Protein AF-A0A838RYW8-F1 (afdb_monomer_lite)

Sequence (265 aa):
MTEDEEADYIRQGKRVPRALRFSTGPFNSGDGPWEVRGFTSGVNPATGNPTAPAFQRIYKGDGTSEEHNTNSNLEFHQGHGHWHTSIATYELFEVPAPAFPSSPCPLSAALNGVKLTESSVGKKLGFCATDQGLFDWGRFYQARRDRWQDERCREDSDNLDPEAFQTCLLTGCSSPTRPVIGLSVGWGDTYAWARLEQFVEFPEHDGHPKPGCYLLHATFDKSSKFEESNEHDNTSFAYFQVDPSLDPKNSSKIMIIRSGHGVGP

Structure (mmCIF, N/CA/C/O backbone):
data_AF-A0A838RYW8-F1
#
_entry.id   AF-A0A838RYW8-F1
#
loop_
_atom_site.group_PDB
_atom_site.id
_atom_site.type_symbol
_atom_site.label_atom_id
_atom_site.label_alt_id
_atom_site.label_comp_id
_atom_site.label_asym_id
_atom_site.label_entity_id
_atom_site.label_seq_id
_atom_site.pdbx_PDB_ins_code
_atom_site.Cartn_x
_atom_site.Cartn_y
_atom_site.Cartn_z
_atom_site.occupancy
_atom_site.B_iso_or_equiv
_atom_site.auth_seq_id
_atom_site.auth_comp_id
_atom_site.auth_asym_id
_atom_site.auth_atom_id
_atom_site.pdbx_PDB_model_num
ATOM 1 N N . MET A 1 1 ? 3.711 4.951 18.763 1.00 71.75 1 MET A N 1
ATOM 2 C CA . MET A 1 1 ? 4.591 5.491 17.705 1.00 71.75 1 MET A CA 1
ATOM 3 C C . MET A 1 1 ? 5.982 4.909 17.935 1.00 71.75 1 MET A C 1
ATOM 5 O O . MET A 1 1 ? 6.185 4.404 19.035 1.00 71.75 1 MET A O 1
ATOM 9 N N . THR A 1 2 ? 6.882 4.866 16.948 1.00 72.94 2 THR A N 1
ATOM 10 C CA . THR A 1 2 ? 8.297 4.584 17.268 1.00 72.94 2 THR A CA 1
ATOM 11 C C . THR A 1 2 ? 8.918 5.806 17.946 1.00 72.94 2 THR A C 1
ATOM 13 O O . THR A 1 2 ? 8.393 6.912 17.809 1.00 72.94 2 THR A O 1
ATOM 16 N N . GLU A 1 3 ? 10.009 5.609 18.686 1.00 78.25 3 GLU A N 1
ATOM 17 C CA . GLU A 1 3 ? 10.706 6.701 19.382 1.00 78.25 3 GLU A CA 1
ATOM 18 C C . GLU A 1 3 ? 11.249 7.750 18.398 1.00 78.25 3 GLU A C 1
ATOM 20 O O . GLU A 1 3 ? 11.135 8.949 18.651 1.00 78.25 3 GLU A O 1
ATOM 25 N N . ASP A 1 4 ? 11.759 7.314 17.243 1.00 74.81 4 ASP A N 1
ATOM 26 C CA . ASP A 1 4 ? 12.316 8.204 16.220 1.00 74.81 4 ASP A CA 1
ATOM 27 C C . ASP A 1 4 ? 11.241 9.094 15.577 1.00 74.81 4 ASP A C 1
ATOM 29 O O . ASP A 1 4 ? 11.433 10.307 15.457 1.00 74.81 4 ASP A O 1
ATOM 33 N N . GLU A 1 5 ? 10.079 8.525 15.228 1.00 77.56 5 GLU A N 1
ATOM 34 C CA . GLU A 1 5 ? 8.942 9.301 14.707 1.00 77.56 5 GLU A CA 1
ATOM 35 C C . GLU A 1 5 ? 8.403 10.286 15.741 1.00 77.56 5 GLU A C 1
ATOM 37 O O . GLU A 1 5 ? 8.086 11.428 15.412 1.00 77.56 5 GLU A O 1
ATOM 42 N N . GLU A 1 6 ? 8.294 9.862 16.999 1.00 80.44 6 GLU A N 1
ATOM 43 C CA . GLU A 1 6 ? 7.836 10.735 18.074 1.00 80.44 6 GLU A CA 1
ATOM 44 C C . GLU A 1 6 ? 8.785 11.928 18.246 1.00 80.44 6 GLU A C 1
ATOM 46 O O . GLU A 1 6 ? 8.342 13.080 18.306 1.00 80.44 6 GLU A O 1
ATOM 51 N N . ALA A 1 7 ? 10.094 11.672 18.225 1.00 79.38 7 ALA A N 1
ATOM 52 C CA . ALA A 1 7 ? 11.108 12.712 18.279 1.00 79.38 7 ALA A CA 1
ATOM 53 C C . ALA A 1 7 ? 11.032 13.667 17.074 1.00 79.38 7 ALA A C 1
ATOM 55 O O . ALA A 1 7 ? 11.212 14.874 17.250 1.00 79.38 7 ALA A O 1
ATOM 56 N N . ASP A 1 8 ? 10.729 13.172 15.870 1.00 80.19 8 ASP A N 1
ATOM 57 C CA . ASP A 1 8 ? 10.514 14.007 14.681 1.00 80.19 8 ASP A CA 1
ATOM 58 C C . ASP A 1 8 ? 9.307 14.937 14.818 1.00 80.19 8 ASP A C 1
ATOM 60 O O . ASP A 1 8 ? 9.408 16.131 14.519 1.00 80.19 8 ASP A O 1
ATOM 64 N N . TYR A 1 9 ? 8.179 14.427 15.317 1.00 81.31 9 TYR A N 1
ATOM 65 C CA . TYR A 1 9 ? 6.997 15.248 15.580 1.00 81.31 9 TYR A CA 1
ATOM 66 C C . TYR A 1 9 ? 7.300 16.352 16.599 1.00 81.31 9 TYR A C 1
ATOM 68 O O . TYR A 1 9 ? 6.975 17.518 16.358 1.00 81.31 9 TYR A O 1
ATOM 76 N N . ILE A 1 10 ? 7.988 16.008 17.691 1.00 83.44 10 ILE A N 1
ATOM 77 C CA . ILE A 1 10 ? 8.389 16.963 18.731 1.00 83.44 10 ILE A CA 1
ATOM 78 C C . ILE A 1 10 ? 9.339 18.028 18.164 1.00 83.44 10 ILE A C 1
ATOM 80 O O . ILE A 1 10 ? 9.112 19.219 18.385 1.00 83.44 10 ILE A O 1
ATOM 84 N N . ARG A 1 11 ? 10.362 17.637 17.388 1.00 84.12 11 ARG A N 1
ATOM 85 C CA . ARG A 1 11 ? 11.297 18.576 16.733 1.00 84.12 11 ARG A CA 1
ATOM 86 C C . ARG A 1 11 ? 10.584 19.571 15.820 1.00 84.12 11 ARG A C 1
ATOM 88 O O . ARG A 1 11 ? 10.984 20.728 15.745 1.00 84.12 11 ARG A O 1
ATOM 95 N N . GLN A 1 12 ? 9.527 19.130 15.143 1.00 81.81 12 GLN A N 1
ATOM 96 C CA . GLN A 1 12 ? 8.723 19.963 14.248 1.00 81.81 12 GLN A CA 1
ATOM 97 C C . GLN A 1 12 ? 7.664 20.804 14.986 1.00 81.81 12 GLN A C 1
ATOM 99 O O . GLN A 1 12 ? 6.887 21.501 14.334 1.00 81.81 12 GLN A O 1
ATOM 104 N N . GLY A 1 13 ? 7.589 20.732 16.323 1.00 83.00 13 GLY A N 1
ATOM 105 C CA . GLY A 1 13 ? 6.559 21.409 17.117 1.00 83.00 13 GLY A CA 1
ATOM 106 C C . GLY A 1 13 ? 5.144 20.875 16.863 1.00 83.00 13 GLY A C 1
ATOM 107 O O . GLY A 1 13 ? 4.163 21.577 17.110 1.00 83.00 13 GLY A O 1
ATOM 108 N N . LYS A 1 14 ? 5.024 19.653 16.332 1.00 82.56 14 LYS A N 1
ATOM 109 C CA . LYS A 1 14 ? 3.751 19.001 16.017 1.00 82.56 14 LYS A CA 1
ATOM 110 C C . LYS A 1 14 ? 3.292 18.137 17.191 1.00 82.56 14 LYS A C 1
ATOM 112 O O . LYS A 1 14 ? 4.095 17.547 17.909 1.00 82.56 14 LYS A O 1
ATOM 117 N N . ARG A 1 15 ? 1.973 18.010 17.358 1.00 84.06 15 ARG A N 1
ATOM 118 C CA . ARG A 1 15 ? 1.382 17.041 18.292 1.00 84.06 15 ARG A CA 1
ATOM 119 C C . ARG A 1 15 ? 1.685 15.624 17.813 1.00 84.06 15 ARG A C 1
ATOM 121 O O . ARG A 1 15 ? 1.385 15.300 16.668 1.00 84.06 15 ARG A O 1
ATOM 128 N N . VAL A 1 16 ? 2.185 14.783 18.713 1.00 81.12 16 VAL A N 1
ATOM 129 C CA . VAL A 1 16 ? 2.346 13.342 18.490 1.00 81.12 16 VAL A CA 1
ATOM 130 C C . VAL A 1 16 ? 0.950 12.703 18.419 1.00 81.12 16 VAL A C 1
ATOM 132 O O . VAL A 1 16 ? 0.206 12.777 19.404 1.00 81.12 16 VAL A O 1
ATOM 135 N N . PRO A 1 17 ? 0.536 12.126 17.278 1.00 82.12 17 PRO A N 1
ATOM 136 C CA . PRO A 1 17 ? -0.792 11.547 17.156 1.00 82.12 17 PRO A CA 1
ATOM 137 C C . PRO A 1 17 ? -0.866 10.180 17.842 1.00 82.12 17 PRO A C 1
ATOM 139 O O . PRO A 1 17 ? 0.112 9.427 17.915 1.00 82.12 17 PRO A O 1
ATOM 142 N N . ARG A 1 18 ? -2.071 9.805 18.281 1.00 85.88 18 ARG A N 1
ATOM 143 C CA . ARG A 1 18 ? -2.372 8.412 18.621 1.00 85.88 18 ARG A CA 1
ATOM 144 C C . ARG A 1 18 ? -2.351 7.602 17.337 1.00 85.88 18 ARG A C 1
ATOM 146 O O . ARG A 1 18 ? -3.081 7.914 16.408 1.00 85.88 18 ARG A O 1
ATOM 153 N N . ALA A 1 19 ? -1.517 6.576 17.273 1.00 88.19 19 ALA A N 1
ATOM 154 C CA . ALA A 1 19 ? -1.321 5.797 16.057 1.00 88.19 19 ALA A CA 1
ATOM 155 C C . ALA A 1 19 ? -1.937 4.402 16.199 1.00 88.19 19 ALA A C 1
ATOM 157 O O . ALA A 1 19 ? -1.549 3.655 17.101 1.00 88.19 19 ALA A O 1
ATOM 158 N N . LEU A 1 20 ? -2.827 4.029 15.278 1.00 90.81 20 LEU A N 1
ATOM 159 C CA . LEU A 1 20 ? -3.159 2.629 15.023 1.00 90.81 20 LEU A CA 1
ATOM 160 C C . LEU A 1 20 ? -2.148 2.083 14.015 1.00 90.81 20 LEU A C 1
ATOM 162 O O . LEU A 1 20 ? -2.148 2.486 12.852 1.00 90.81 20 LEU A O 1
ATOM 166 N N . ARG A 1 21 ? -1.279 1.182 14.475 1.00 90.88 21 ARG A N 1
ATOM 167 C CA . ARG A 1 21 ? -0.231 0.548 13.664 1.00 90.88 21 ARG A CA 1
ATOM 168 C C . ARG A 1 21 ? -0.665 -0.822 13.179 1.00 90.88 21 ARG A C 1
ATOM 170 O O . ARG A 1 21 ? -1.306 -1.567 13.914 1.00 90.88 21 ARG A O 1
ATOM 177 N N . PHE A 1 22 ? -0.266 -1.161 11.962 1.00 92.12 22 PHE A N 1
ATOM 178 C CA . PHE A 1 22 ? -0.609 -2.421 11.312 1.00 92.12 22 PHE A CA 1
ATOM 179 C C . PHE A 1 22 ? 0.452 -2.781 10.276 1.00 92.12 22 PHE A C 1
ATOM 181 O O . PHE A 1 22 ? 1.170 -1.915 9.786 1.00 92.12 22 PHE A O 1
ATOM 188 N N . SER A 1 23 ? 0.565 -4.066 9.952 1.00 92.38 23 SER A N 1
ATOM 189 C CA . SER A 1 23 ? 1.414 -4.505 8.841 1.00 92.38 23 SER A CA 1
ATOM 190 C C . SER A 1 23 ? 0.555 -4.628 7.589 1.00 92.38 23 SER A C 1
ATOM 192 O O . SER A 1 23 ? -0.572 -5.110 7.679 1.00 92.38 23 SER A O 1
ATOM 194 N N . THR A 1 24 ? 1.062 -4.184 6.445 1.00 92.12 24 THR A N 1
ATOM 195 C CA . THR A 1 24 ? 0.372 -4.307 5.152 1.00 92.12 24 THR A CA 1
ATOM 196 C C . THR A 1 24 ? 1.378 -4.176 4.014 1.00 92.12 24 THR A C 1
ATOM 198 O O . THR A 1 24 ? 2.500 -3.712 4.233 1.00 92.12 24 THR A O 1
ATOM 201 N N . GLY A 1 25 ? 1.004 -4.610 2.818 1.00 91.69 25 GLY A N 1
ATOM 202 C CA . GLY A 1 25 ? 1.892 -4.627 1.671 1.00 91.69 25 GLY A CA 1
ATOM 203 C C . GLY A 1 25 ? 1.219 -5.110 0.391 1.00 91.69 25 GLY A C 1
ATOM 204 O O . GLY A 1 25 ? 0.234 -5.846 0.484 1.00 91.69 25 GLY A O 1
ATOM 205 N N . PRO A 1 26 ? 1.749 -4.725 -0.782 1.00 91.94 26 PRO A N 1
ATOM 206 C CA . PRO A 1 26 ? 1.284 -5.239 -2.057 1.00 91.94 26 PRO A CA 1
ATOM 207 C C . PRO A 1 26 ? 1.827 -6.646 -2.315 1.00 91.94 26 PRO A C 1
ATOM 209 O O . PRO A 1 26 ? 2.925 -7.009 -1.875 1.00 91.94 26 PRO A O 1
ATOM 212 N N . PHE A 1 27 ? 1.069 -7.415 -3.089 1.00 91.44 27 PHE A N 1
ATOM 213 C CA . PHE A 1 27 ? 1.466 -8.717 -3.606 1.00 91.44 27 PHE A CA 1
ATOM 214 C C . PHE A 1 27 ? 1.128 -8.788 -5.093 1.00 91.44 27 PHE A C 1
ATOM 216 O O . PHE A 1 27 ? 0.059 -8.342 -5.491 1.00 91.44 27 PHE A O 1
ATOM 223 N N . ASN A 1 28 ? 2.011 -9.369 -5.903 1.00 91.31 28 ASN A N 1
ATOM 224 C CA . ASN A 1 28 ? 1.761 -9.555 -7.325 1.00 91.31 28 ASN A CA 1
ATOM 225 C C . ASN A 1 28 ? 1.191 -10.955 -7.591 1.00 91.31 28 ASN A C 1
ATOM 227 O O . ASN A 1 28 ? 1.918 -11.953 -7.601 1.00 91.31 28 ASN A O 1
ATOM 231 N N . SER A 1 29 ? -0.119 -11.006 -7.810 1.00 90.00 29 SER A N 1
ATOM 232 C CA . SER A 1 29 ? -0.880 -12.200 -8.182 1.00 90.00 29 SER A CA 1
ATOM 233 C C . SER A 1 29 ? -1.124 -12.329 -9.693 1.00 90.00 29 SER A C 1
ATOM 235 O O . SER A 1 29 ? -1.705 -13.331 -10.115 1.00 90.00 29 SER A O 1
ATOM 237 N N . GLY A 1 30 ? -0.715 -11.329 -10.481 1.00 88.75 30 GLY A N 1
ATOM 238 C CA . GLY A 1 30 ? -1.028 -11.201 -11.902 1.00 88.75 30 GLY A CA 1
ATOM 239 C C . GLY A 1 30 ? -0.129 -12.026 -12.824 1.00 88.75 30 GLY A C 1
ATOM 240 O O . GLY A 1 30 ? 0.768 -12.747 -12.390 1.00 88.75 30 GLY A O 1
ATOM 241 N N . ASP A 1 31 ? -0.361 -11.902 -14.130 1.00 86.62 31 ASP A N 1
ATOM 242 C CA . ASP A 1 31 ? 0.317 -12.718 -15.150 1.00 86.62 31 ASP A CA 1
ATOM 243 C C . ASP A 1 31 ? 1.744 -12.241 -15.482 1.00 86.62 31 ASP A C 1
ATOM 245 O O . ASP A 1 31 ? 2.534 -12.981 -16.076 1.00 86.62 31 ASP A O 1
ATOM 249 N N . GLY A 1 32 ? 2.093 -11.012 -15.095 1.00 88.25 32 GLY A N 1
ATOM 250 C CA . GLY A 1 32 ? 3.372 -10.371 -15.395 1.00 88.25 32 GLY A CA 1
ATOM 251 C C . GLY A 1 32 ? 3.968 -9.642 -14.190 1.00 88.25 32 GLY A C 1
ATOM 252 O O . GLY A 1 32 ? 3.281 -9.414 -13.193 1.00 88.25 32 GLY A O 1
ATOM 253 N N . PRO A 1 33 ? 5.265 -9.292 -14.235 1.00 89.06 33 PRO A N 1
ATOM 254 C CA . PRO A 1 33 ? 5.873 -8.496 -13.179 1.00 89.06 33 PRO A CA 1
ATOM 255 C C . PRO A 1 33 ? 5.226 -7.108 -13.131 1.00 89.06 33 PRO A C 1
ATOM 257 O O . PRO A 1 33 ? 4.979 -6.489 -14.164 1.00 89.06 33 PRO A O 1
ATOM 260 N N . TRP A 1 34 ? 5.008 -6.605 -11.922 1.00 91.62 34 TRP A N 1
ATOM 261 C CA . TRP A 1 34 ? 4.662 -5.210 -11.711 1.00 91.62 34 TRP A CA 1
ATOM 262 C C . TRP A 1 34 ? 5.963 -4.429 -11.537 1.00 91.62 34 TRP A C 1
ATOM 264 O O . TRP A 1 34 ? 6.760 -4.747 -10.651 1.00 91.62 34 TRP A O 1
ATOM 274 N N . GLU A 1 35 ? 6.222 -3.459 -12.410 1.00 90.25 35 GLU A N 1
ATOM 275 C CA . GLU A 1 35 ? 7.487 -2.729 -12.454 1.00 90.25 35 GLU A CA 1
ATOM 276 C C . GLU A 1 35 ? 7.264 -1.251 -12.749 1.00 90.25 35 GLU A C 1
ATOM 278 O O . GLU A 1 35 ? 6.651 -0.895 -13.750 1.00 90.25 35 GLU A O 1
ATOM 283 N N . VAL A 1 36 ? 7.824 -0.400 -11.895 1.00 91.19 36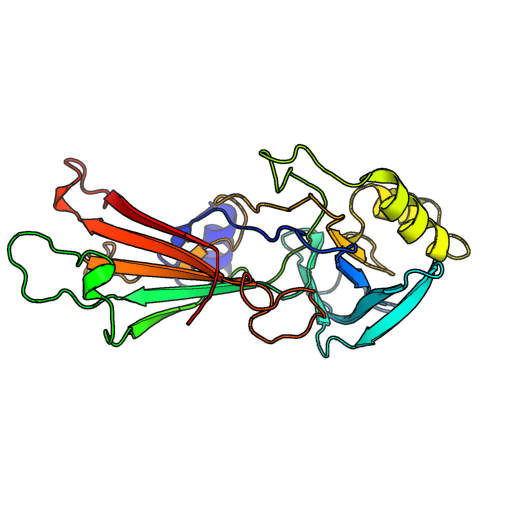 VAL A N 1
ATOM 284 C CA . VAL A 1 36 ? 7.777 1.055 -11.990 1.00 91.19 36 VAL A CA 1
ATOM 285 C C . VAL A 1 36 ? 9.198 1.592 -12.072 1.00 91.19 36 VAL A C 1
ATOM 287 O O . VAL A 1 36 ? 10.034 1.305 -11.212 1.00 91.19 36 VAL A O 1
ATOM 290 N N . ARG A 1 37 ? 9.467 2.396 -13.095 1.00 87.94 37 ARG A N 1
ATOM 291 C CA . ARG A 1 37 ? 10.751 3.043 -13.356 1.00 87.94 37 ARG A CA 1
ATOM 292 C C . ARG A 1 37 ? 10.637 4.550 -13.186 1.00 87.94 37 ARG A C 1
ATOM 294 O O . ARG A 1 37 ? 9.617 5.152 -13.520 1.00 87.94 37 ARG A O 1
ATOM 301 N N . GLY A 1 38 ? 11.713 5.162 -12.707 1.00 84.75 38 GLY A N 1
ATOM 302 C CA . GLY A 1 38 ? 11.890 6.609 -12.743 1.00 84.75 38 GLY A CA 1
ATOM 303 C C . GLY A 1 38 ? 13.239 6.998 -13.324 1.00 84.75 38 GLY A C 1
ATOM 304 O O . GLY A 1 38 ? 14.208 6.243 -13.261 1.00 84.75 38 GLY A O 1
ATOM 305 N N . PHE A 1 39 ? 13.300 8.212 -13.863 1.00 79.50 39 PHE A N 1
ATOM 306 C CA . PHE A 1 39 ? 14.528 8.817 -14.370 1.00 79.50 39 PHE A CA 1
ATOM 307 C C . PHE A 1 39 ? 14.785 10.109 -13.606 1.00 79.50 39 PHE A C 1
ATOM 309 O O . PHE A 1 39 ? 14.034 11.074 -13.724 1.00 79.50 39 PHE A O 1
ATOM 316 N N . THR A 1 40 ? 15.841 10.124 -12.800 1.00 71.31 40 THR A N 1
ATOM 317 C CA . THR A 1 40 ? 16.094 11.187 -11.816 1.00 71.31 40 THR A CA 1
ATOM 318 C C . THR A 1 40 ? 17.308 12.035 -12.212 1.00 71.31 40 THR A C 1
ATOM 320 O O . THR A 1 40 ? 17.937 12.666 -11.367 1.00 71.31 40 THR A O 1
ATOM 323 N N . SER A 1 41 ? 17.684 12.062 -13.499 1.00 64.50 41 SER A N 1
ATOM 324 C CA . SER A 1 41 ? 18.855 12.811 -13.977 1.00 64.50 41 SER A CA 1
ATOM 325 C C . SER A 1 41 ? 18.827 14.266 -13.489 1.00 64.50 41 SER A C 1
ATOM 327 O O . SER A 1 41 ? 17.906 15.011 -13.820 1.00 64.50 41 SER A O 1
ATOM 329 N N . GLY A 1 42 ? 19.840 14.670 -12.716 1.00 60.31 42 GLY A N 1
ATOM 330 C CA . GLY A 1 42 ? 19.943 16.017 -12.139 1.00 60.31 42 GLY A CA 1
ATOM 331 C C . GLY A 1 42 ? 19.312 16.183 -10.752 1.00 60.31 42 GLY A C 1
ATOM 332 O O . GLY A 1 42 ? 19.344 17.278 -10.196 1.00 60.31 42 GLY A O 1
ATOM 333 N N . VAL A 1 43 ? 18.779 15.112 -10.170 1.00 66.69 43 VAL A N 1
ATOM 334 C CA . VAL A 1 43 ? 18.250 15.098 -8.811 1.00 66.69 43 VAL A CA 1
ATOM 335 C C . VAL A 1 43 ? 19.323 14.612 -7.841 1.00 66.69 43 VAL A C 1
ATOM 337 O O . VAL A 1 43 ? 19.888 13.539 -8.021 1.00 66.69 43 VAL A O 1
ATOM 340 N N . ASN A 1 44 ? 19.579 15.384 -6.784 1.00 67.31 44 ASN A N 1
ATOM 341 C CA . ASN A 1 44 ? 20.439 14.963 -5.684 1.00 67.31 44 ASN A CA 1
ATOM 342 C C . ASN A 1 44 ? 19.575 14.457 -4.509 1.00 67.31 44 ASN A C 1
ATOM 344 O O . ASN A 1 44 ? 18.931 15.277 -3.848 1.00 67.31 44 ASN A O 1
ATOM 348 N N . PRO A 1 45 ? 19.578 13.144 -4.198 1.00 67.25 45 PRO A N 1
ATOM 349 C CA . PRO A 1 45 ? 18.844 12.593 -3.056 1.00 67.25 45 PRO A CA 1
ATOM 350 C C . PRO A 1 45 ? 19.310 13.146 -1.699 1.00 67.25 45 PRO A C 1
ATOM 352 O O . PRO A 1 45 ? 18.575 13.081 -0.718 1.00 67.25 45 PRO A O 1
ATOM 355 N N . ALA A 1 46 ? 20.516 13.727 -1.631 1.00 64.69 46 ALA A N 1
ATOM 356 C CA . ALA A 1 46 ? 21.036 14.374 -0.428 1.00 64.69 46 ALA A CA 1
ATOM 357 C C . ALA A 1 46 ? 20.416 15.759 -0.158 1.00 64.69 46 ALA A C 1
ATOM 359 O O . ALA A 1 46 ? 20.639 16.329 0.910 1.00 64.69 46 ALA A O 1
ATOM 360 N N . THR A 1 47 ? 19.648 16.326 -1.098 1.00 63.25 47 THR A N 1
ATOM 361 C CA . THR A 1 47 ? 18.999 17.636 -0.943 1.00 63.25 47 THR A CA 1
ATOM 362 C C . THR A 1 47 ? 17.478 17.505 -1.004 1.00 63.25 47 THR A C 1
ATOM 364 O O . THR A 1 47 ? 16.885 17.528 -2.080 1.00 63.25 47 THR A O 1
ATOM 367 N N . GLY A 1 48 ? 16.831 17.417 0.160 1.00 71.62 48 GLY A N 1
ATOM 368 C CA . GLY A 1 48 ? 15.364 17.404 0.271 1.00 71.62 48 GLY A CA 1
ATOM 369 C C . GLY A 1 48 ? 14.709 16.056 -0.067 1.00 71.62 48 GLY A C 1
ATOM 370 O O . GLY A 1 48 ? 15.372 15.022 -0.054 1.00 71.62 48 GLY A O 1
ATOM 371 N N . ASN A 1 49 ? 13.401 16.087 -0.339 1.00 78.12 49 ASN A N 1
ATOM 372 C CA . ASN A 1 49 ? 12.600 14.944 -0.800 1.00 78.12 49 ASN A CA 1
ATOM 373 C C . ASN A 1 49 ? 12.284 15.138 -2.290 1.00 78.12 49 ASN A C 1
ATOM 375 O O . ASN A 1 49 ? 11.199 15.621 -2.628 1.00 78.12 49 ASN A O 1
ATOM 379 N N . PRO A 1 50 ? 13.247 14.905 -3.194 1.00 87.06 50 PRO A N 1
ATOM 380 C CA . PRO A 1 50 ? 12.998 15.126 -4.602 1.00 87.06 50 PRO A CA 1
ATOM 381 C C . PRO A 1 50 ? 12.014 14.111 -5.187 1.00 87.06 50 PRO A C 1
ATOM 383 O O . PRO A 1 50 ? 11.784 13.036 -4.632 1.00 87.06 50 PRO A O 1
ATOM 386 N N . THR A 1 51 ? 11.471 14.461 -6.352 1.00 88.31 51 THR A N 1
ATOM 387 C CA . THR A 1 51 ? 10.533 13.625 -7.101 1.00 88.31 51 THR A CA 1
ATOM 388 C C . THR A 1 51 ? 11.009 13.411 -8.535 1.00 88.31 51 THR A C 1
ATOM 390 O O . THR A 1 51 ? 11.790 14.208 -9.059 1.00 88.31 51 THR A O 1
ATOM 393 N N . ALA A 1 52 ? 10.553 12.332 -9.167 1.00 88.00 52 ALA A N 1
ATOM 394 C CA . ALA A 1 52 ? 10.776 12.058 -10.584 1.00 88.00 52 ALA A CA 1
ATOM 395 C C . ALA A 1 52 ? 9.536 11.412 -11.216 1.00 88.00 52 ALA A C 1
ATOM 397 O O . ALA A 1 52 ? 8.846 10.671 -10.519 1.00 88.00 52 ALA A O 1
ATOM 398 N N . PRO A 1 53 ? 9.254 11.638 -12.512 1.00 90.75 53 PRO A N 1
ATOM 399 C CA . PRO A 1 53 ? 8.141 10.979 -13.190 1.00 90.75 53 PRO A CA 1
ATOM 400 C C . PRO A 1 53 ? 8.242 9.452 -13.110 1.00 90.75 53 PRO A C 1
ATOM 402 O O . PRO A 1 53 ? 9.331 8.896 -13.276 1.00 90.75 53 PRO A O 1
ATOM 405 N N . ALA A 1 54 ? 7.107 8.793 -12.873 1.00 92.06 54 ALA A N 1
ATOM 406 C CA . ALA A 1 54 ? 7.005 7.342 -12.779 1.00 92.06 54 ALA A CA 1
ATOM 407 C C . ALA A 1 54 ? 6.347 6.738 -14.031 1.00 92.06 54 ALA A C 1
ATOM 409 O O . ALA A 1 54 ? 5.264 7.159 -14.451 1.00 92.06 54 ALA A O 1
ATOM 410 N N . PHE A 1 55 ? 6.974 5.703 -14.581 1.00 93.31 55 PHE A N 1
ATOM 411 C CA . PHE A 1 55 ? 6.473 4.921 -15.711 1.00 93.31 55 PHE A CA 1
ATOM 412 C C . PHE A 1 55 ? 6.350 3.462 -15.296 1.00 93.31 55 PHE A C 1
ATOM 414 O O . PHE A 1 55 ? 7.248 2.941 -14.641 1.00 93.31 55 PHE A O 1
ATOM 421 N N . GLN A 1 56 ? 5.252 2.808 -15.652 1.00 94.44 56 GLN A N 1
ATOM 422 C CA . GLN A 1 56 ? 5.126 1.370 -15.485 1.00 94.44 56 GLN A CA 1
ATOM 423 C C . GLN A 1 56 ? 5.620 0.680 -16.747 1.00 94.44 56 GLN A C 1
ATOM 425 O O . GLN A 1 56 ? 5.182 1.016 -17.846 1.00 94.44 56 GLN A O 1
ATOM 430 N N . ARG A 1 57 ? 6.484 -0.319 -16.596 1.00 91.69 57 ARG A N 1
ATOM 431 C CA . ARG A 1 57 ? 6.887 -1.153 -17.722 1.00 91.69 57 ARG A CA 1
ATOM 432 C C . ARG A 1 57 ? 5.945 -2.342 -17.859 1.00 91.69 57 ARG A C 1
ATOM 434 O O . ARG A 1 57 ? 5.823 -3.147 -16.939 1.00 91.69 57 ARG A O 1
ATOM 441 N N . ILE A 1 58 ? 5.339 -2.475 -19.034 1.00 91.62 58 ILE A N 1
ATOM 442 C CA . ILE A 1 58 ? 4.445 -3.578 -19.389 1.00 91.62 58 ILE A CA 1
ATOM 443 C C . ILE A 1 58 ? 5.181 -4.505 -20.351 1.00 91.62 58 ILE A C 1
ATOM 445 O O . ILE A 1 58 ? 5.609 -4.089 -21.429 1.00 91.62 58 ILE A O 1
ATOM 449 N N . TYR A 1 59 ? 5.332 -5.769 -19.962 1.00 88.62 59 TYR A N 1
ATOM 450 C CA . TYR A 1 59 ? 5.990 -6.793 -20.770 1.00 88.62 59 TYR A CA 1
ATOM 451 C C . TYR A 1 59 ? 4.966 -7.556 -21.612 1.00 88.62 59 TYR A C 1
ATOM 453 O O . TYR A 1 59 ? 3.933 -7.996 -21.111 1.00 88.62 59 TYR A O 1
ATOM 461 N N . LYS A 1 60 ? 5.271 -7.742 -22.895 1.00 88.44 60 LYS A N 1
ATOM 462 C CA . LYS A 1 60 ? 4.420 -8.429 -23.870 1.00 88.44 60 LYS A CA 1
ATOM 463 C C . LYS A 1 60 ? 4.898 -9.863 -24.078 1.00 88.44 60 LYS A C 1
ATOM 465 O O . LYS A 1 60 ? 6.070 -10.190 -23.902 1.00 88.44 60 LYS A O 1
ATOM 470 N N . GLY A 1 61 ? 3.984 -10.737 -24.500 1.00 85.31 61 GLY A N 1
ATOM 471 C CA . GLY A 1 61 ? 4.277 -12.162 -24.710 1.00 85.31 61 GLY A CA 1
ATOM 472 C C . GLY A 1 61 ? 5.301 -12.456 -25.816 1.00 85.31 61 GLY A C 1
ATOM 473 O O . GLY A 1 61 ? 5.851 -13.553 -25.855 1.00 85.31 61 GLY A O 1
ATOM 474 N N . ASP A 1 62 ? 5.581 -11.492 -26.696 1.00 88.75 62 ASP A N 1
ATOM 475 C CA . ASP A 1 62 ? 6.616 -11.580 -27.735 1.00 88.75 62 ASP A CA 1
ATOM 476 C C . ASP A 1 62 ? 8.023 -11.190 -27.237 1.00 88.75 62 ASP A C 1
ATOM 478 O O . ASP A 1 62 ? 8.980 -11.208 -28.011 1.00 88.75 62 ASP A O 1
ATOM 482 N N . GLY A 1 63 ? 8.154 -10.861 -25.947 1.00 82.44 63 GLY A N 1
ATOM 483 C CA . GLY A 1 63 ? 9.400 -10.436 -25.314 1.00 82.44 63 GLY A CA 1
ATOM 484 C C . GLY A 1 63 ? 9.695 -8.941 -25.444 1.00 82.44 63 GLY A C 1
ATOM 485 O O . GLY A 1 63 ? 10.715 -8.491 -24.927 1.00 82.44 63 GLY A O 1
ATOM 486 N N . THR A 1 64 ? 8.835 -8.162 -26.106 1.00 88.12 64 THR A N 1
ATOM 487 C CA . THR A 1 64 ? 8.939 -6.697 -26.113 1.00 88.12 64 THR A CA 1
ATOM 488 C C . THR A 1 64 ? 8.323 -6.090 -24.851 1.00 88.12 64 THR A C 1
ATOM 490 O O . THR A 1 64 ? 7.610 -6.757 -24.100 1.00 88.12 64 THR A O 1
ATOM 493 N N . SER A 1 65 ? 8.589 -4.809 -24.605 1.00 89.75 65 SER A N 1
ATOM 494 C CA . SER A 1 65 ? 7.954 -4.052 -23.527 1.00 89.75 65 SER A CA 1
ATOM 495 C C . SER A 1 65 ? 7.523 -2.669 -23.996 1.00 89.75 65 SER A C 1
ATOM 497 O O . SER A 1 65 ? 8.071 -2.127 -24.958 1.00 89.75 65 SER A O 1
ATOM 499 N N . GLU A 1 66 ? 6.572 -2.074 -23.287 1.00 93.31 66 GLU A N 1
ATOM 500 C CA . GLU A 1 66 ? 6.199 -0.671 -23.444 1.00 93.31 66 GLU A CA 1
ATOM 501 C C . GLU A 1 66 ? 6.153 0.050 -22.099 1.00 93.31 66 GLU A C 1
ATOM 503 O O . GLU A 1 66 ? 5.979 -0.571 -21.052 1.00 93.31 66 GLU A O 1
ATOM 508 N N . GLU A 1 67 ? 6.345 1.365 -22.139 1.00 93.12 67 GLU A N 1
ATOM 509 C CA . GLU A 1 67 ? 6.277 2.226 -20.963 1.00 93.12 67 GLU A CA 1
ATOM 510 C C . GLU A 1 67 ? 4.897 2.886 -20.917 1.00 93.12 67 GLU A C 1
ATOM 512 O O . GLU A 1 67 ? 4.522 3.646 -21.814 1.00 93.12 67 GLU A O 1
ATOM 517 N N . HIS A 1 68 ? 4.151 2.613 -19.856 1.00 94.56 68 HIS A N 1
ATOM 518 C CA . HIS A 1 68 ? 2.893 3.261 -19.532 1.00 94.56 68 HIS A CA 1
ATOM 519 C C . HIS A 1 68 ? 3.152 4.444 -18.591 1.00 94.56 68 HIS A C 1
ATOM 521 O O . HIS A 1 68 ? 3.819 4.314 -17.564 1.00 94.56 68 HIS A O 1
ATOM 527 N N . ASN A 1 69 ? 2.627 5.626 -18.920 1.00 93.56 69 ASN A N 1
ATOM 528 C CA . ASN A 1 69 ? 2.748 6.792 -18.047 1.00 93.56 69 ASN A CA 1
ATOM 529 C C . ASN A 1 69 ? 1.712 6.723 -16.918 1.00 93.56 69 ASN A C 1
ATOM 531 O O . ASN A 1 69 ? 0.522 6.898 -17.159 1.00 93.56 69 ASN A O 1
ATOM 535 N N . THR A 1 70 ? 2.187 6.567 -15.684 1.00 92.94 70 THR A N 1
ATOM 536 C CA . THR A 1 70 ? 1.335 6.445 -14.486 1.00 92.94 70 THR A CA 1
ATOM 537 C C . THR A 1 70 ? 0.681 7.767 -14.061 1.00 92.94 70 THR A C 1
ATOM 539 O O . THR A 1 70 ? -0.121 7.804 -13.128 1.00 92.94 70 THR A O 1
ATOM 542 N N . ASN A 1 71 ? 1.070 8.890 -14.684 1.00 90.12 71 ASN A N 1
ATOM 543 C CA . ASN A 1 71 ? 0.729 10.252 -14.257 1.00 90.12 71 ASN A CA 1
ATOM 544 C C . ASN A 1 71 ? 1.013 10.487 -12.758 1.00 90.12 71 ASN A C 1
ATOM 546 O O . ASN A 1 71 ? 0.308 11.230 -12.070 1.00 90.12 71 ASN A O 1
ATOM 550 N N . SER A 1 72 ? 2.049 9.820 -12.248 1.00 88.81 72 SER A N 1
ATOM 551 C CA . SER A 1 72 ? 2.503 9.859 -10.863 1.00 88.81 72 SER A CA 1
ATOM 552 C C . SER A 1 72 ? 4.001 10.143 -10.799 1.00 88.81 72 SER A C 1
ATOM 554 O O . SER A 1 72 ? 4.698 10.142 -11.816 1.00 88.81 72 SER A O 1
ATOM 556 N N . ASN A 1 73 ? 4.497 10.354 -9.583 1.00 90.31 73 ASN A N 1
ATOM 557 C CA . ASN A 1 73 ? 5.917 10.519 -9.322 1.00 90.31 73 ASN A CA 1
ATOM 558 C C . ASN A 1 73 ? 6.435 9.412 -8.403 1.00 90.31 73 ASN A C 1
ATOM 560 O O . ASN A 1 73 ? 5.721 8.932 -7.520 1.00 90.31 73 ASN A O 1
ATOM 564 N N . LEU A 1 74 ? 7.707 9.069 -8.584 1.00 90.44 74 LEU A N 1
ATOM 565 C CA . LEU A 1 74 ? 8.527 8.506 -7.528 1.00 90.44 74 LEU A CA 1
ATOM 566 C C . LEU A 1 74 ? 8.983 9.623 -6.597 1.00 90.44 74 LEU A C 1
ATOM 568 O O . LEU A 1 74 ? 9.340 10.711 -7.053 1.00 90.44 74 LEU A O 1
ATOM 572 N N . GLU A 1 75 ? 9.017 9.338 -5.303 1.00 89.94 75 GLU A N 1
ATOM 573 C CA . GLU A 1 75 ? 9.392 10.286 -4.257 1.00 89.94 75 GLU A CA 1
ATOM 574 C C . GLU A 1 75 ? 10.534 9.701 -3.431 1.00 89.94 75 GLU A C 1
ATOM 576 O O . GLU A 1 75 ? 10.446 8.575 -2.938 1.00 89.94 75 GLU A O 1
ATOM 581 N N . PHE A 1 76 ? 11.631 10.441 -3.282 1.00 87.38 76 PHE A N 1
ATOM 582 C CA . PHE A 1 76 ? 12.728 9.997 -2.432 1.00 87.38 76 PHE A CA 1
ATOM 583 C C . PHE A 1 76 ? 12.387 10.263 -0.967 1.00 87.38 76 PHE A C 1
ATOM 585 O O . PHE A 1 76 ? 12.165 11.405 -0.561 1.00 87.38 76 PHE A O 1
ATOM 592 N N . HIS A 1 77 ? 12.370 9.202 -0.165 1.00 83.56 77 HIS A N 1
ATOM 593 C CA . HIS A 1 77 ? 12.001 9.272 1.238 1.00 83.56 77 HIS A CA 1
ATOM 594 C C . HIS A 1 77 ? 13.250 9.312 2.122 1.00 83.56 77 HIS A C 1
ATOM 596 O O . HIS A 1 77 ? 13.834 8.270 2.429 1.00 83.56 77 HIS A O 1
ATOM 602 N N . GLN A 1 78 ? 13.642 10.505 2.584 1.00 80.31 78 GLN A N 1
ATOM 603 C CA . GLN A 1 78 ? 14.869 10.700 3.373 1.00 80.31 78 GLN A CA 1
ATOM 604 C C . GLN A 1 78 ? 14.988 9.765 4.579 1.00 80.31 78 GLN A C 1
ATOM 606 O O . GLN A 1 78 ? 16.038 9.160 4.776 1.00 80.31 78 GLN A O 1
ATOM 611 N N . GLY A 1 79 ? 13.909 9.586 5.348 1.00 74.69 79 GLY A N 1
ATOM 612 C CA . GLY A 1 79 ? 13.928 8.725 6.535 1.00 74.69 79 GLY 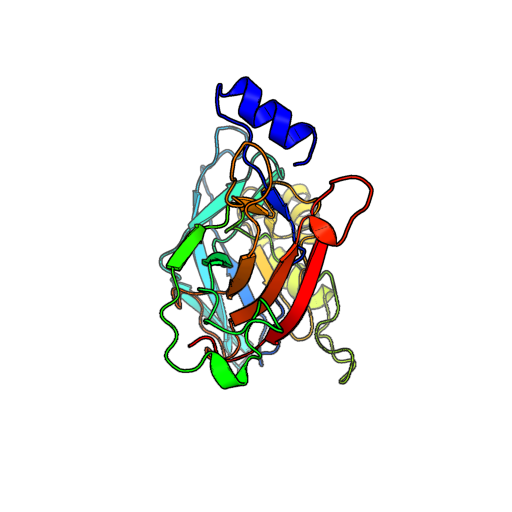A CA 1
ATOM 613 C C . GLY A 1 79 ? 14.169 7.243 6.229 1.00 74.69 79 GLY A C 1
ATOM 614 O O . GLY A 1 79 ? 14.488 6.480 7.132 1.00 74.69 79 GLY A O 1
ATOM 615 N N . HIS A 1 80 ? 14.000 6.818 4.969 1.00 77.50 80 HIS A N 1
ATOM 616 C CA . HIS A 1 80 ? 14.240 5.437 4.536 1.00 77.50 80 HIS A CA 1
ATOM 617 C C . HIS A 1 80 ? 15.450 5.308 3.593 1.00 77.50 80 HIS A C 1
ATOM 619 O O . HIS A 1 80 ? 15.930 4.198 3.383 1.00 77.50 80 HIS A O 1
ATOM 625 N N . GLY A 1 81 ? 15.945 6.417 3.032 1.00 81.62 81 GLY A N 1
ATOM 626 C CA . GLY A 1 81 ? 17.115 6.444 2.155 1.00 81.62 81 GLY A CA 1
ATOM 627 C C . GLY A 1 81 ? 16.890 5.862 0.755 1.00 81.62 81 GLY A C 1
ATOM 628 O O . GLY A 1 81 ? 17.861 5.477 0.112 1.00 81.62 81 GLY A O 1
ATOM 629 N N . HIS A 1 82 ? 15.642 5.779 0.282 1.00 85.31 82 HIS A N 1
ATOM 630 C CA . HIS A 1 82 ? 15.314 5.213 -1.032 1.00 85.31 82 HIS A CA 1
ATOM 631 C C . HIS A 1 82 ? 14.034 5.804 -1.645 1.00 85.31 82 HIS A C 1
ATOM 633 O O . HIS A 1 82 ? 13.302 6.552 -0.989 1.00 85.31 82 HIS A O 1
ATOM 639 N N . TRP A 1 83 ? 13.766 5.467 -2.907 1.00 88.38 83 TRP A N 1
ATOM 640 C CA . TRP A 1 83 ? 12.613 5.933 -3.677 1.00 88.38 83 TRP A CA 1
ATOM 641 C C . TRP A 1 83 ? 11.357 5.111 -3.399 1.00 88.38 83 TRP A C 1
ATOM 643 O O . TRP A 1 83 ? 11.401 3.882 -3.356 1.00 88.38 83 TRP A O 1
ATOM 653 N N . HIS A 1 84 ? 10.221 5.789 -3.260 1.00 91.62 84 HIS A N 1
ATOM 654 C CA . HIS A 1 84 ? 8.894 5.194 -3.126 1.00 91.62 84 HIS A CA 1
ATOM 655 C C . HIS A 1 84 ? 8.017 5.555 -4.314 1.00 91.62 84 HIS A C 1
ATOM 657 O O . HIS A 1 84 ? 8.145 6.634 -4.884 1.00 91.62 84 HIS A O 1
ATOM 663 N N . THR A 1 85 ? 7.076 4.674 -4.632 1.00 91.00 85 THR A N 1
ATOM 664 C CA . THR A 1 85 ? 5.918 5.001 -5.463 1.00 91.00 85 THR A CA 1
ATOM 665 C C . THR A 1 85 ? 4.673 5.058 -4.591 1.00 91.00 85 THR A C 1
ATOM 667 O O . THR A 1 85 ? 4.464 4.188 -3.739 1.00 91.00 85 THR A O 1
ATOM 670 N N . SER A 1 86 ? 3.866 6.099 -4.774 1.00 88.75 86 SER A N 1
ATOM 671 C CA . SER A 1 86 ? 2.598 6.274 -4.068 1.00 88.75 86 SER A CA 1
ATOM 672 C C . SER A 1 86 ? 1.551 5.330 -4.645 1.00 88.75 86 SER A C 1
ATOM 674 O O . SER A 1 86 ? 0.963 5.616 -5.687 1.00 88.75 86 SER A O 1
ATOM 676 N N . ILE A 1 87 ? 1.337 4.209 -3.958 1.00 90.12 87 ILE A N 1
ATOM 677 C CA . ILE A 1 87 ? 0.414 3.149 -4.377 1.00 90.12 87 ILE A CA 1
ATOM 678 C C . ILE A 1 87 ? -0.594 2.784 -3.289 1.00 90.12 87 ILE A C 1
ATOM 680 O O . ILE A 1 87 ? -1.663 2.287 -3.604 1.00 90.12 87 ILE A O 1
ATOM 684 N N . ALA A 1 88 ? -0.314 3.043 -2.013 1.00 91.88 88 ALA A N 1
ATOM 685 C CA . ALA A 1 88 ? -1.203 2.643 -0.932 1.00 91.88 88 ALA A CA 1
ATOM 686 C C . ALA A 1 88 ? -2.072 3.808 -0.454 1.00 91.88 88 ALA A C 1
ATOM 688 O O . ALA A 1 88 ? -1.609 4.937 -0.319 1.00 91.88 88 ALA A O 1
ATOM 689 N N . THR A 1 89 ? -3.328 3.517 -0.134 1.00 92.44 89 THR A N 1
ATOM 690 C CA . THR A 1 89 ? -4.227 4.398 0.615 1.00 92.44 89 THR A CA 1
ATOM 691 C C . THR A 1 89 ? -4.759 3.640 1.820 1.00 92.44 89 THR A C 1
ATOM 693 O O . THR A 1 89 ? -5.289 2.540 1.665 1.00 92.44 89 THR A O 1
ATOM 696 N N . TYR A 1 90 ? -4.640 4.225 3.014 1.00 93.56 90 TYR A N 1
ATOM 697 C CA . TYR A 1 90 ? -5.252 3.675 4.224 1.00 93.56 90 TYR A CA 1
ATOM 698 C C . TYR A 1 90 ? -6.331 4.607 4.736 1.00 93.56 90 TYR A C 1
ATOM 700 O O . TYR A 1 90 ? -6.091 5.802 4.883 1.00 93.56 90 TYR A O 1
ATOM 708 N N . GLU A 1 91 ? -7.488 4.053 5.055 1.00 93.31 91 GLU A N 1
ATOM 709 C CA . GLU A 1 91 ? -8.643 4.805 5.532 1.00 93.31 91 GLU A CA 1
ATOM 710 C C . GLU A 1 91 ? -9.205 4.112 6.765 1.00 93.31 91 GLU A C 1
ATOM 712 O O . GLU A 1 91 ? -9.407 2.896 6.780 1.00 93.31 91 GLU A O 1
ATOM 717 N N . LEU A 1 92 ? -9.447 4.889 7.815 1.00 94.12 92 LEU A N 1
ATOM 718 C CA . LEU A 1 92 ? -10.121 4.422 9.013 1.00 94.12 92 LEU A CA 1
ATOM 719 C C . LEU A 1 92 ? -11.532 4.987 9.028 1.00 94.12 92 LEU A C 1
ATOM 721 O O . LEU A 1 92 ? -11.717 6.202 9.036 1.00 94.12 92 LEU A O 1
ATOM 725 N N . PHE A 1 93 ? -12.519 4.110 9.118 1.00 91.25 93 PHE A N 1
ATOM 726 C CA . PHE A 1 93 ? -13.916 4.485 9.252 1.00 91.25 93 PHE A CA 1
ATOM 727 C C . PHE A 1 93 ? -14.430 4.134 10.640 1.00 91.25 93 PHE A C 1
ATOM 729 O O . PHE A 1 93 ? -14.225 3.021 11.128 1.00 91.25 93 PHE A O 1
ATOM 736 N N . GLU A 1 94 ? -15.147 5.067 11.258 1.00 89.06 94 GLU A N 1
ATOM 737 C CA . GLU A 1 94 ? -15.997 4.758 12.400 1.00 89.06 94 GLU A CA 1
ATOM 738 C C . GLU A 1 94 ? -17.272 4.085 11.886 1.00 89.06 94 GLU A C 1
ATOM 740 O O . GLU A 1 94 ? -17.965 4.594 10.996 1.00 89.06 94 GLU A O 1
ATOM 745 N N . VAL A 1 95 ? -17.563 2.914 12.446 1.00 85.75 95 VAL A N 1
ATOM 746 C CA . VAL A 1 95 ? -18.788 2.173 12.174 1.00 85.75 95 VAL A CA 1
ATOM 747 C C . VAL A 1 95 ? -19.776 2.533 13.278 1.00 85.75 95 VAL A C 1
ATOM 749 O O . VAL A 1 95 ? -19.524 2.198 14.440 1.00 85.75 9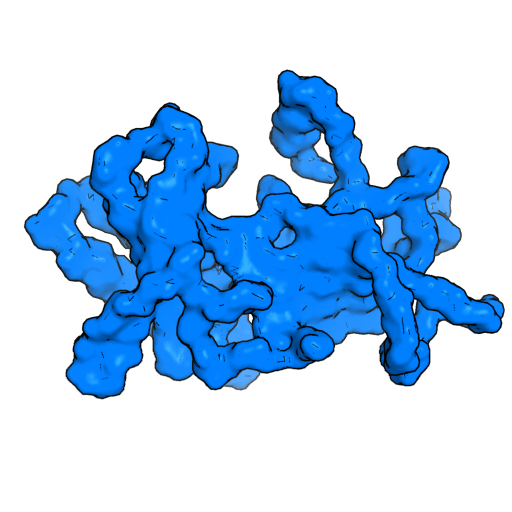5 VAL A O 1
ATOM 752 N N . PRO A 1 96 ? -20.890 3.212 12.957 1.00 76.50 96 PRO A N 1
ATOM 753 C CA . PRO A 1 96 ? -21.859 3.591 13.968 1.00 76.50 96 PRO A CA 1
ATOM 754 C C . PRO A 1 96 ? -22.387 2.335 14.661 1.00 76.50 96 PRO A C 1
ATOM 756 O O . PRO A 1 96 ? -22.805 1.377 14.006 1.00 76.50 96 PRO A O 1
ATOM 759 N N . ALA A 1 97 ? -22.363 2.346 15.994 1.00 65.38 97 ALA A N 1
ATOM 760 C CA . ALA A 1 97 ? -22.987 1.298 16.782 1.00 65.38 97 ALA A CA 1
ATOM 761 C C . ALA A 1 97 ? -24.485 1.259 16.428 1.00 65.38 97 ALA A C 1
ATOM 763 O O . ALA A 1 97 ? -25.176 2.274 16.565 1.00 65.38 97 ALA A O 1
ATOM 764 N N . PRO A 1 98 ? -25.030 0.125 15.971 1.00 60.19 98 PRO A N 1
ATOM 765 C CA . PRO A 1 98 ? -26.462 -0.053 15.965 1.00 60.19 98 PRO A CA 1
ATOM 766 C C . PRO A 1 98 ? -26.941 -0.171 17.414 1.00 60.19 98 PRO A C 1
ATOM 768 O O . PRO A 1 98 ? -26.181 -0.519 18.318 1.00 60.19 98 PRO A O 1
ATOM 771 N N . ALA A 1 99 ? -28.228 0.077 17.634 1.00 45.25 99 ALA A N 1
ATOM 772 C CA . ALA A 1 99 ? -28.885 -0.036 18.933 1.00 45.25 99 ALA A CA 1
ATOM 773 C C . ALA A 1 99 ? -29.020 -1.501 19.426 1.00 45.25 99 ALA A C 1
ATOM 775 O O . ALA A 1 99 ? -30.108 -1.918 19.819 1.00 45.25 99 ALA A O 1
ATOM 776 N N . PHE A 1 100 ? -27.952 -2.308 19.384 1.00 47.53 100 PHE A N 1
ATOM 777 C CA . PHE A 1 100 ? -27.943 -3.694 19.857 1.00 47.53 100 PHE A CA 1
ATOM 778 C C . PHE A 1 100 ? -27.276 -3.794 21.240 1.00 47.53 100 PHE A C 1
ATOM 780 O O . PHE A 1 100 ? -26.064 -3.625 21.353 1.00 47.53 100 PHE A O 1
ATOM 787 N N . PRO A 1 101 ? -28.035 -4.111 22.307 1.00 49.75 101 PRO A N 1
ATOM 788 C CA . PRO A 1 101 ? -27.519 -4.123 23.680 1.00 49.75 101 PRO A CA 1
ATOM 789 C C . PRO A 1 101 ? -26.520 -5.251 23.991 1.00 49.75 101 PRO A C 1
ATOM 791 O O . PRO A 1 101 ? -25.890 -5.221 25.043 1.00 49.75 101 PRO A O 1
ATOM 794 N N . SER A 1 102 ? -26.408 -6.273 23.134 1.00 53.22 102 SER A N 1
ATOM 795 C CA . SER A 1 102 ? -25.636 -7.498 23.407 1.00 53.22 102 SER A CA 1
ATOM 796 C C . SER A 1 102 ? -24.360 -7.652 22.577 1.00 53.22 102 SER A C 1
ATOM 798 O O . SER A 1 102 ? -23.548 -8.526 22.875 1.00 53.22 102 SER A O 1
ATOM 800 N N . SER A 1 103 ? -24.156 -6.816 21.557 1.00 57.66 103 SER A N 1
ATOM 801 C CA . SER A 1 103 ? -22.894 -6.729 20.827 1.00 57.66 103 SER A CA 1
ATOM 802 C C . SER A 1 103 ? -22.687 -5.283 20.378 1.00 57.66 103 SER A C 1
ATOM 804 O O . SER A 1 103 ? -23.495 -4.782 19.596 1.00 57.66 103 SER A O 1
ATOM 806 N N . PRO A 1 104 ? -21.636 -4.597 20.856 1.00 66.56 104 PRO A N 1
ATOM 807 C CA . PRO A 1 104 ? -21.387 -3.204 20.492 1.00 66.56 104 PRO A CA 1
ATOM 808 C C . PRO A 1 104 ? -21.042 -3.045 19.005 1.00 66.56 104 PRO A C 1
ATOM 810 O O . PRO A 1 104 ? -21.181 -1.946 18.474 1.00 66.56 104 PRO A O 1
ATOM 813 N N . CYS A 1 105 ? -20.646 -4.134 18.332 1.00 75.50 105 CYS A N 1
ATOM 814 C CA . CYS A 1 105 ? -20.240 -4.149 16.934 1.00 75.50 105 CYS A CA 1
ATOM 815 C C . CYS A 1 105 ? -21.106 -5.101 16.089 1.00 75.50 105 CYS A C 1
ATOM 817 O O . CYS A 1 105 ? -21.114 -6.306 16.345 1.00 75.50 105 CYS A O 1
ATOM 819 N N . PRO A 1 106 ? -21.833 -4.607 15.069 1.00 69.62 106 PRO A N 1
ATOM 820 C CA . PRO A 1 106 ? -22.664 -5.442 14.209 1.00 69.62 106 PRO A CA 1
ATOM 821 C C . PRO A 1 106 ? -21.825 -6.474 13.456 1.00 69.62 106 PRO A C 1
ATOM 823 O O . PRO A 1 106 ? -20.769 -6.169 12.907 1.00 69.62 106 PRO A O 1
ATOM 826 N N . LEU A 1 107 ? -22.334 -7.703 13.349 1.00 65.50 107 LEU A N 1
ATOM 827 C CA . LEU A 1 107 ? -21.764 -8.691 12.434 1.00 65.50 107 LEU A CA 1
ATOM 828 C C . LEU A 1 107 ? -21.874 -8.188 10.989 1.00 65.50 107 LEU A 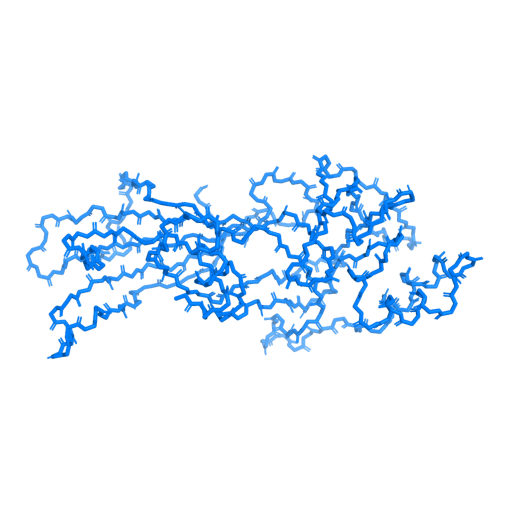C 1
ATOM 830 O O . LEU A 1 107 ? -22.836 -7.517 10.631 1.00 65.50 107 LEU A O 1
ATOM 834 N N . SER A 1 108 ? -20.924 -8.577 10.136 1.00 58.09 108 SER A N 1
ATOM 835 C CA . SER A 1 108 ? -20.804 -8.055 8.761 1.00 58.09 108 SER A CA 1
ATOM 836 C C . SER A 1 108 ? -22.076 -8.110 7.895 1.00 58.09 108 SER A C 1
ATOM 838 O O . SER A 1 108 ? -22.256 -7.250 7.042 1.00 58.09 108 SER A O 1
ATOM 840 N N . ALA A 1 109 ? -22.995 -9.054 8.135 1.00 56.53 109 ALA A N 1
ATOM 841 C CA . ALA A 1 109 ? -24.282 -9.120 7.431 1.00 56.53 109 ALA A CA 1
ATOM 842 C C . ALA A 1 109 ? -25.212 -7.925 7.734 1.00 56.53 109 ALA A C 1
ATOM 844 O O . ALA A 1 109 ? -26.061 -7.584 6.916 1.00 56.53 109 ALA A O 1
ATOM 845 N N . ALA A 1 110 ? -25.039 -7.274 8.886 1.00 59.72 110 ALA A N 1
ATOM 846 C CA . ALA A 1 110 ? -25.795 -6.097 9.309 1.00 59.72 110 ALA A CA 1
ATOM 847 C C . ALA A 1 110 ? -25.144 -4.765 8.884 1.00 59.72 110 ALA A C 1
ATOM 849 O O . ALA A 1 110 ? -25.681 -3.707 9.196 1.00 59.72 110 ALA A O 1
ATOM 850 N N . LEU A 1 111 ? -24.004 -4.801 8.179 1.00 66.00 111 LEU A N 1
ATOM 851 C CA . LEU A 1 111 ? -23.314 -3.601 7.686 1.00 66.00 111 LEU A CA 1
ATOM 852 C C . LEU A 1 111 ? -23.843 -3.101 6.331 1.00 66.00 111 LEU A C 1
ATOM 854 O O . LEU A 1 111 ? -23.441 -2.031 5.877 1.00 66.00 111 LEU A O 1
ATOM 858 N N . ASN A 1 112 ? -24.743 -3.842 5.676 1.00 65.38 112 ASN A N 1
ATOM 859 C CA . ASN A 1 112 ? -25.271 -3.442 4.374 1.00 65.38 112 ASN A CA 1
ATOM 860 C C . ASN A 1 112 ? -26.083 -2.135 4.486 1.00 65.38 112 ASN A C 1
ATOM 862 O O . ASN A 1 112 ? -27.033 -2.057 5.264 1.00 65.38 112 ASN A O 1
ATOM 866 N N . GLY A 1 113 ? -25.700 -1.111 3.719 1.00 64.06 113 GLY A N 1
ATOM 867 C CA . GLY A 1 113 ? -26.324 0.217 3.752 1.00 64.06 113 GLY A CA 1
ATOM 868 C C . GLY A 1 113 ? -25.922 1.103 4.940 1.00 64.06 113 GLY A C 1
ATOM 869 O O . GLY A 1 113 ? -26.481 2.190 5.096 1.00 64.06 113 GLY A O 1
ATOM 870 N N . VAL A 1 114 ? -24.961 0.685 5.774 1.00 70.88 114 VAL A N 1
ATOM 871 C CA . VAL A 1 114 ? -24.441 1.529 6.859 1.00 70.88 114 VAL A CA 1
ATOM 872 C C . VAL A 1 114 ? -23.568 2.637 6.273 1.00 70.88 114 VAL A C 1
ATOM 874 O O . VAL A 1 114 ? -22.574 2.377 5.598 1.00 70.88 114 VAL A O 1
ATOM 877 N N . LYS A 1 115 ? -23.918 3.894 6.565 1.00 75.06 115 LYS A N 1
ATOM 878 C CA . LYS A 1 115 ? -23.088 5.043 6.201 1.00 75.06 115 LYS A CA 1
ATOM 879 C C . LYS A 1 115 ? -21.859 5.090 7.108 1.00 75.06 115 LYS A C 1
ATOM 881 O O . LYS A 1 115 ? -21.969 5.390 8.296 1.00 75.06 115 LYS A O 1
ATOM 886 N N . LEU A 1 116 ? -20.701 4.811 6.527 1.00 81.12 116 LEU A N 1
ATOM 887 C CA . LEU A 1 116 ? -19.411 4.952 7.189 1.00 81.12 116 LEU A CA 1
ATOM 888 C C . LEU A 1 116 ? -19.041 6.431 7.333 1.00 81.12 116 LEU A C 1
ATOM 890 O O . LEU A 1 116 ? -19.360 7.247 6.466 1.00 81.12 116 LEU A O 1
ATOM 894 N N . THR A 1 117 ? -18.372 6.773 8.433 1.00 81.31 117 THR A N 1
ATOM 895 C CA . THR A 1 117 ? -17.790 8.108 8.630 1.00 81.31 117 THR A CA 1
ATOM 896 C C . THR A 1 117 ? -16.279 7.964 8.654 1.00 81.31 117 THR A C 1
ATOM 898 O O . THR A 1 117 ? -15.747 7.273 9.521 1.00 81.31 117 THR A O 1
ATOM 901 N N . GLU A 1 118 ? -15.592 8.572 7.687 1.00 85.31 118 GLU A N 1
ATOM 902 C CA . GLU A 1 118 ? -14.129 8.589 7.665 1.00 85.31 118 GLU A CA 1
ATOM 903 C C . GLU A 1 118 ? -13.622 9.335 8.901 1.00 85.31 118 GLU A C 1
ATOM 905 O O . GLU A 1 118 ? -14.003 10.477 9.164 1.00 85.31 118 GLU A O 1
ATOM 910 N N . SER A 1 119 ? -12.800 8.652 9.687 1.00 79.69 119 SER A N 1
ATOM 911 C CA . SER A 1 119 ? -12.177 9.188 10.888 1.00 79.69 119 SER A CA 1
ATOM 912 C C . SER A 1 119 ? -10.770 9.697 10.604 1.00 79.69 119 SER A C 1
ATOM 914 O O . SER A 1 119 ? -10.342 10.651 11.254 1.00 79.69 119 SER A O 1
ATOM 916 N N . SER A 1 120 ? -10.027 9.038 9.712 1.00 84.25 120 SER A N 1
ATOM 917 C CA . SER A 1 120 ? -8.656 9.418 9.373 1.00 84.25 120 SER A CA 1
ATOM 918 C C . SER A 1 120 ? -8.141 8.716 8.115 1.00 84.25 120 SER A C 1
ATOM 920 O O . SER A 1 120 ? -8.647 7.668 7.710 1.00 84.25 120 SER A O 1
ATOM 922 N N . VAL A 1 121 ? -7.075 9.286 7.547 1.00 83.38 121 VAL A N 1
ATOM 923 C CA . VAL A 1 121 ? -6.315 8.742 6.415 1.00 83.38 121 VAL A CA 1
ATOM 924 C C . VAL A 1 121 ? -4.878 8.451 6.863 1.00 83.38 121 VAL A C 1
ATOM 926 O O . VAL A 1 121 ? -4.323 9.144 7.724 1.00 83.38 121 VAL A O 1
ATOM 929 N N . GLY A 1 122 ? -4.283 7.395 6.311 1.00 77.81 122 GLY A N 1
ATOM 930 C CA . GLY A 1 122 ? -2.930 6.937 6.625 1.00 77.81 122 GLY A CA 1
ATOM 931 C C . GLY A 1 122 ? -1.834 7.917 6.238 1.00 77.81 122 GLY A C 1
ATOM 932 O O . GLY A 1 122 ? -2.015 8.780 5.381 1.00 77.81 122 GLY A O 1
ATOM 933 N N . LYS A 1 123 ? -0.673 7.764 6.885 1.00 73.06 123 LYS A N 1
ATOM 934 C CA . LYS A 1 123 ? 0.523 8.571 6.595 1.00 73.06 123 LYS A CA 1
ATOM 935 C C . LYS A 1 123 ? 1.490 7.883 5.630 1.00 73.06 123 LYS A C 1
ATOM 937 O O . LYS A 1 123 ? 2.075 8.569 4.802 1.00 73.06 123 LYS A O 1
ATOM 942 N N . LYS A 1 124 ? 1.620 6.549 5.679 1.00 68.12 124 LYS A N 1
ATOM 943 C CA . LYS A 1 124 ? 2.419 5.790 4.703 1.00 68.12 124 LYS A CA 1
ATOM 944 C C . LYS A 1 124 ? 1.619 5.484 3.443 1.00 68.12 124 LYS A C 1
ATOM 946 O O . LYS A 1 124 ? 0.825 4.551 3.427 1.00 68.12 124 LYS A O 1
ATOM 951 N N . LEU A 1 125 ? 1.865 6.251 2.388 1.00 76.00 125 LEU A N 1
ATOM 952 C CA . LEU A 1 125 ? 1.237 6.044 1.075 1.00 76.00 125 LEU A CA 1
ATOM 953 C C . LEU A 1 125 ? 2.223 5.471 0.039 1.00 76.00 125 LEU A C 1
ATOM 955 O O . LEU A 1 125 ? 1.822 4.817 -0.926 1.00 76.00 125 LEU A O 1
ATOM 959 N N . GLY A 1 126 ? 3.525 5.688 0.261 1.00 84.81 126 GLY A N 1
ATOM 960 C CA . GLY A 1 126 ? 4.606 5.267 -0.625 1.00 84.81 126 GLY A CA 1
ATOM 961 C C . GLY A 1 126 ? 5.259 3.940 -0.232 1.00 84.81 126 GLY A C 1
ATOM 962 O O . GLY A 1 126 ? 5.529 3.703 0.947 1.00 84.81 126 GLY A O 1
ATOM 963 N N . PHE A 1 127 ? 5.564 3.103 -1.226 1.00 89.94 127 PHE A N 1
ATOM 964 C CA . PHE A 1 127 ? 6.303 1.847 -1.061 1.00 89.94 127 PHE A CA 1
ATOM 965 C C . PHE A 1 127 ? 7.523 1.796 -1.983 1.00 89.94 127 PHE A C 1
ATOM 967 O O . PHE A 1 127 ? 7.433 2.123 -3.164 1.00 89.94 127 PHE A O 1
ATOM 974 N N . CYS A 1 128 ? 8.650 1.312 -1.461 1.00 89.31 128 CYS A N 1
ATOM 975 C CA . CYS A 1 128 ? 9.650 0.603 -2.256 1.00 89.31 128 CYS A CA 1
ATOM 976 C C . CYS A 1 128 ? 9.269 -0.879 -2.193 1.00 89.31 128 CYS A C 1
ATOM 978 O O . CYS A 1 128 ? 9.701 -1.582 -1.280 1.00 89.31 128 CYS A O 1
ATOM 980 N N . ALA A 1 129 ? 8.377 -1.318 -3.081 1.00 89.19 129 ALA A N 1
ATOM 981 C CA . ALA A 1 129 ? 8.013 -2.724 -3.164 1.00 89.19 129 ALA A CA 1
ATOM 982 C C . ALA A 1 129 ? 9.136 -3.517 -3.842 1.00 89.19 129 ALA A C 1
ATOM 984 O O . ALA A 1 129 ? 9.640 -3.144 -4.906 1.00 89.19 129 ALA A O 1
ATOM 985 N N . THR A 1 130 ? 9.520 -4.601 -3.188 1.00 85.44 130 THR A N 1
ATOM 986 C CA . THR A 1 130 ? 10.564 -5.535 -3.589 1.00 85.44 130 THR A CA 1
ATOM 987 C C . THR A 1 130 ? 10.128 -6.948 -3.231 1.00 85.44 130 THR A C 1
ATOM 989 O O . THR A 1 130 ? 9.342 -7.155 -2.313 1.00 85.44 130 THR A O 1
ATOM 992 N N . ASP A 1 131 ? 10.644 -7.947 -3.934 1.00 86.62 131 ASP A N 1
ATOM 993 C CA . ASP A 1 131 ? 10.318 -9.354 -3.695 1.00 86.62 131 ASP A CA 1
ATOM 994 C C . ASP A 1 131 ? 10.754 -9.812 -2.285 1.00 86.62 131 ASP A C 1
ATOM 996 O O . ASP A 1 131 ? 11.829 -10.385 -2.154 1.00 86.62 131 ASP A O 1
ATOM 1000 N N . GLN A 1 132 ? 9.983 -9.587 -1.212 1.00 84.75 132 GLN A N 1
ATOM 1001 C CA . GLN A 1 132 ? 10.394 -9.901 0.173 1.00 84.75 132 GLN A CA 1
ATOM 1002 C C . GLN A 1 132 ? 9.762 -11.177 0.733 1.00 84.75 132 GLN A C 1
ATOM 1004 O O . GLN A 1 132 ? 10.410 -11.887 1.503 1.00 84.75 132 GLN A O 1
ATOM 1009 N N . GLY A 1 133 ? 8.528 -11.491 0.342 1.00 84.12 133 GLY A N 1
ATOM 1010 C CA . GLY A 1 133 ? 7.776 -12.637 0.848 1.00 84.12 133 GLY A CA 1
ATOM 1011 C C . GLY A 1 133 ? 6.967 -13.342 -0.232 1.00 84.12 133 GLY A C 1
ATOM 1012 O O . GLY A 1 133 ? 6.690 -12.777 -1.287 1.00 84.12 133 GLY A O 1
ATOM 1013 N N . LEU A 1 134 ? 6.587 -14.589 0.047 1.00 82.50 134 LEU A N 1
ATOM 1014 C CA . LEU A 1 134 ? 5.704 -15.359 -0.825 1.00 82.50 134 LEU A CA 1
ATOM 1015 C C . LEU A 1 134 ? 4.266 -14.881 -0.677 1.00 82.50 134 LEU A C 1
ATOM 1017 O O . LEU A 1 134 ? 3.766 -14.762 0.444 1.00 82.50 134 LEU A O 1
ATOM 1021 N N . PHE A 1 135 ? 3.622 -14.647 -1.816 1.00 78.75 135 PHE A N 1
ATOM 1022 C CA . PHE A 1 135 ? 2.208 -14.306 -1.883 1.00 78.75 135 PHE A CA 1
ATOM 1023 C C . PHE A 1 135 ? 1.324 -15.536 -1.652 1.00 78.75 135 PHE A C 1
ATOM 1025 O O . PHE A 1 135 ? 0.518 -15.560 -0.724 1.00 78.75 135 PHE A O 1
ATOM 1032 N N . ASP A 1 136 ? 1.496 -16.575 -2.476 1.00 71.88 136 ASP A N 1
ATOM 1033 C CA . ASP A 1 136 ? 0.595 -17.727 -2.507 1.00 71.88 136 ASP A CA 1
ATOM 1034 C C . ASP A 1 136 ? 1.270 -18.995 -1.965 1.00 71.88 136 ASP A C 1
ATOM 1036 O O . ASP A 1 136 ? 1.902 -19.778 -2.683 1.00 71.88 136 ASP A O 1
ATOM 1040 N N . TRP A 1 137 ? 1.083 -19.216 -0.665 1.00 70.88 137 TRP A N 1
ATOM 1041 C CA . TRP A 1 137 ? 1.517 -20.431 0.027 1.00 70.88 137 TRP A CA 1
ATOM 1042 C C . TRP A 1 137 ? 0.713 -21.680 -0.358 1.00 70.88 137 TRP A C 1
ATOM 1044 O O . TRP A 1 137 ? 1.135 -22.787 -0.041 1.00 70.88 137 TRP A O 1
ATOM 1054 N N . GLY A 1 138 ? -0.439 -21.532 -1.018 1.00 68.50 138 GLY A N 1
ATOM 1055 C CA . GLY A 1 138 ? -1.250 -22.650 -1.501 1.00 68.50 138 GLY A CA 1
ATOM 1056 C C . GLY A 1 138 ? -0.767 -23.190 -2.846 1.00 68.50 138 GLY A C 1
ATOM 1057 O O . GLY A 1 138 ? -0.817 -24.398 -3.077 1.00 68.50 138 GLY A O 1
ATOM 1058 N N . ARG A 1 139 ? -0.268 -22.312 -3.724 1.00 67.25 139 ARG A N 1
ATOM 1059 C CA . ARG A 1 139 ? 0.289 -22.684 -5.036 1.00 67.25 139 ARG A CA 1
ATOM 1060 C C . ARG A 1 139 ? 1.790 -22.958 -5.014 1.00 67.25 139 ARG A C 1
ATOM 1062 O O . ARG A 1 139 ? 2.277 -23.582 -5.953 1.00 67.25 139 ARG A O 1
ATOM 1069 N N . PHE A 1 140 ? 2.514 -22.508 -3.982 1.00 71.75 140 PHE A N 1
ATOM 1070 C CA . PHE A 1 140 ? 3.983 -22.594 -3.900 1.00 71.75 140 PHE A CA 1
ATOM 1071 C C . PHE A 1 140 ? 4.671 -22.098 -5.181 1.00 71.75 140 PHE A C 1
ATOM 1073 O O . PHE A 1 140 ? 5.673 -22.656 -5.631 1.00 71.75 140 PHE A O 1
ATOM 1080 N N . TYR A 1 141 ? 4.096 -21.064 -5.794 1.00 79.06 141 TYR A N 1
ATOM 1081 C CA . TYR A 1 141 ? 4.604 -20.490 -7.027 1.00 79.06 141 TYR A CA 1
ATOM 1082 C C . TYR A 1 141 ? 5.209 -19.120 -6.752 1.00 79.06 141 TYR A C 1
ATOM 1084 O O . TYR A 1 141 ? 4.578 -18.253 -6.153 1.00 79.06 141 TYR A O 1
ATOM 1092 N N . GLN A 1 142 ? 6.427 -18.934 -7.242 1.00 81.56 142 GLN A N 1
ATOM 1093 C CA . GLN A 1 142 ? 7.150 -17.675 -7.212 1.00 81.56 142 GLN A CA 1
ATOM 1094 C C . GLN A 1 142 ? 8.027 -17.610 -8.458 1.00 81.56 142 GLN A C 1
ATOM 1096 O O . GLN A 1 142 ? 8.801 -18.531 -8.742 1.00 81.56 142 GLN A O 1
ATOM 1101 N N . ALA A 1 143 ? 7.915 -16.522 -9.213 1.00 82.94 143 ALA A N 1
ATOM 1102 C CA . ALA A 1 143 ? 8.869 -16.239 -10.267 1.00 82.94 143 ALA A CA 1
ATOM 1103 C C . ALA A 1 143 ? 10.275 -16.086 -9.663 1.00 82.94 143 ALA A C 1
ATOM 1105 O O . ALA A 1 143 ? 10.461 -15.793 -8.480 1.00 82.94 143 ALA A O 1
ATOM 1106 N N . ARG A 1 144 ? 11.304 -16.302 -10.476 1.00 77.12 144 ARG A N 1
ATOM 1107 C CA . ARG A 1 144 ? 12.692 -16.092 -10.059 1.00 77.12 144 ARG A CA 1
ATOM 1108 C C . ARG A 1 144 ? 12.919 -14.614 -9.698 1.00 77.12 144 ARG A C 1
ATOM 1110 O O . ARG A 1 144 ? 12.674 -13.752 -10.536 1.00 77.12 144 ARG A O 1
ATOM 1117 N N . ARG A 1 145 ? 13.414 -14.344 -8.479 1.00 69.44 145 ARG A N 1
ATOM 1118 C CA . ARG A 1 145 ? 13.777 -12.991 -7.995 1.00 69.44 145 ARG A CA 1
ATOM 1119 C C . ARG A 1 145 ? 14.909 -12.370 -8.832 1.00 69.44 145 ARG A C 1
ATOM 1121 O O . ARG A 1 145 ? 14.935 -11.167 -9.071 1.00 69.44 145 ARG A O 1
ATOM 1128 N N . ASP A 1 146 ? 15.847 -13.216 -9.258 1.00 53.00 146 ASP A N 1
ATOM 1129 C CA . ASP A 1 146 ? 17.153 -12.868 -9.828 1.00 53.00 146 ASP A CA 1
ATOM 1130 C C . ASP A 1 146 ? 17.091 -12.421 -11.291 1.00 53.00 146 ASP A C 1
ATOM 1132 O O . ASP A 1 146 ? 17.733 -11.436 -11.642 1.00 53.00 146 ASP A O 1
ATOM 1136 N N . ARG A 1 147 ? 16.296 -13.085 -12.141 1.00 49.97 147 ARG A N 1
ATOM 1137 C CA . ARG A 1 147 ? 16.282 -12.786 -13.584 1.00 49.97 147 ARG A CA 1
ATOM 1138 C C . ARG A 1 147 ? 15.945 -11.323 -13.870 1.00 49.97 147 ARG A C 1
ATOM 1140 O O . ARG A 1 147 ? 16.614 -10.678 -14.666 1.00 49.97 147 ARG A O 1
ATOM 1147 N N . TRP A 1 148 ? 14.950 -10.796 -13.165 1.00 54.12 148 TRP A N 1
ATOM 1148 C CA . TRP A 1 148 ? 14.436 -9.458 -13.415 1.00 54.12 148 TRP A CA 1
ATOM 1149 C C . TRP A 1 148 ? 15.263 -8.368 -12.749 1.00 54.12 148 TRP A C 1
ATOM 1151 O O . TRP A 1 148 ? 15.351 -7.287 -13.300 1.00 54.12 148 TRP A O 1
ATOM 1161 N N . GLN A 1 149 ? 15.866 -8.581 -11.577 1.00 55.28 149 GLN A N 1
ATOM 1162 C CA . GLN A 1 149 ? 16.752 -7.559 -10.995 1.00 55.28 149 GLN A CA 1
ATOM 1163 C C . GLN A 1 149 ? 18.038 -7.421 -11.815 1.00 55.28 149 GLN A C 1
ATOM 1165 O O . GLN A 1 149 ? 18.415 -6.306 -12.159 1.00 55.28 149 GLN A O 1
ATOM 1170 N N . ASP A 1 150 ? 18.640 -8.540 -12.222 1.00 55.97 150 ASP A N 1
ATOM 1171 C CA . ASP A 1 150 ? 19.811 -8.533 -13.094 1.00 55.97 150 ASP A CA 1
ATOM 1172 C C . ASP A 1 150 ? 19.508 -7.895 -14.456 1.00 55.97 150 ASP A C 1
ATOM 1174 O O . ASP A 1 150 ? 20.269 -7.038 -14.886 1.00 55.97 150 ASP A O 1
ATOM 1178 N N . GLU A 1 151 ? 18.425 -8.282 -15.143 1.00 58.34 151 GLU A N 1
ATOM 1179 C CA . GLU A 1 151 ? 18.051 -7.716 -16.452 1.00 58.34 151 GLU A CA 1
ATOM 1180 C C . GLU A 1 151 ? 17.627 -6.236 -16.332 1.00 58.34 151 GLU A C 1
ATOM 1182 O O . GLU A 1 151 ? 18.130 -5.418 -17.099 1.00 58.34 151 GLU A O 1
ATOM 1187 N N . ARG A 1 152 ? 16.837 -5.846 -15.311 1.00 62.19 152 ARG A N 1
ATOM 1188 C CA . ARG A 1 152 ? 16.496 -4.433 -15.019 1.00 62.19 152 ARG A CA 1
ATOM 1189 C C . ARG A 1 152 ? 17.736 -3.566 -14.823 1.00 62.19 152 ARG A C 1
ATOM 1191 O O . ARG A 1 152 ? 17.809 -2.468 -15.367 1.00 62.19 152 ARG A O 1
ATOM 1198 N N . CYS A 1 153 ? 18.701 -4.052 -14.042 1.00 59.66 153 CYS A N 1
ATOM 1199 C CA . CYS A 1 153 ? 19.936 -3.325 -13.773 1.00 59.66 153 CYS A CA 1
ATOM 1200 C C . CYS A 1 153 ? 20.912 -3.395 -14.960 1.00 59.66 153 CYS A C 1
ATOM 1202 O O . CYS A 1 153 ? 21.671 -2.450 -15.163 1.00 59.66 153 CYS A O 1
ATOM 1204 N N . ARG A 1 154 ? 20.906 -4.484 -15.752 1.00 58.91 154 ARG A N 1
ATOM 1205 C CA . ARG A 1 154 ? 21.786 -4.676 -16.921 1.00 58.91 154 ARG A CA 1
ATOM 1206 C C . ARG A 1 154 ? 21.352 -3.891 -18.152 1.00 58.91 154 ARG A C 1
ATOM 1208 O O . ARG A 1 154 ? 22.225 -3.343 -18.813 1.00 58.91 154 ARG A O 1
ATOM 1215 N N . GLU A 1 155 ? 20.056 -3.794 -18.441 1.00 59.66 155 GLU A N 1
ATOM 1216 C CA . GLU A 1 155 ? 19.539 -2.935 -19.520 1.00 59.66 155 GLU A CA 1
ATOM 1217 C C . GLU A 1 155 ? 19.991 -1.481 -19.358 1.00 59.66 155 GLU A C 1
ATOM 1219 O O . GLU A 1 155 ? 20.231 -0.779 -20.337 1.00 59.66 155 GLU A O 1
ATOM 1224 N N . ASP A 1 156 ? 20.158 -1.048 -18.110 1.00 54.78 156 ASP A N 1
ATOM 1225 C CA . ASP A 1 156 ? 20.674 0.273 -17.788 1.00 54.78 156 ASP A CA 1
ATOM 1226 C C . ASP A 1 156 ? 22.209 0.286 -17.603 1.00 54.78 156 ASP A C 1
ATOM 1228 O O . ASP A 1 156 ? 22.823 1.354 -17.657 1.00 54.78 156 ASP A O 1
ATOM 1232 N N . SER A 1 157 ? 22.853 -0.881 -17.438 1.00 51.41 157 SER A N 1
ATOM 1233 C CA . SER A 1 157 ? 24.285 -1.018 -17.115 1.00 51.41 157 SER A CA 1
ATOM 1234 C C . SER A 1 157 ? 25.245 -0.588 -18.214 1.00 51.41 157 SER A C 1
ATOM 1236 O O . SER A 1 157 ? 26.385 -0.255 -17.899 1.00 51.41 157 SER A O 1
ATOM 1238 N N . ASP A 1 158 ? 24.789 -0.488 -19.464 1.00 52.50 158 ASP A N 1
ATOM 1239 C CA . ASP A 1 158 ? 25.614 0.049 -20.551 1.00 52.50 158 ASP A CA 1
ATOM 1240 C C . ASP A 1 158 ? 26.027 1.519 -20.293 1.00 52.50 158 ASP A C 1
ATOM 1242 O O . ASP A 1 158 ? 26.939 2.021 -20.945 1.00 52.50 158 ASP A O 1
ATOM 1246 N N . ASN A 1 159 ? 25.405 2.201 -19.312 1.00 53.34 159 ASN A N 1
ATOM 1247 C CA . ASN A 1 159 ? 25.766 3.551 -18.858 1.00 53.34 159 ASN A CA 1
ATOM 1248 C C . ASN A 1 159 ? 25.815 3.739 -17.323 1.00 53.34 159 ASN A C 1
ATOM 1250 O O . ASN A 1 159 ? 25.943 4.879 -16.868 1.00 53.34 159 ASN A O 1
ATOM 1254 N N . LEU A 1 160 ? 25.683 2.683 -16.511 1.00 56.69 160 LEU A N 1
ATOM 1255 C CA . LEU A 1 160 ? 25.784 2.803 -15.049 1.00 56.69 160 LEU A CA 1
ATOM 1256 C C . LEU A 1 160 ? 27.221 2.550 -14.592 1.00 56.69 160 LEU A C 1
ATOM 1258 O O . LEU A 1 160 ? 27.883 1.624 -15.060 1.00 56.69 160 LEU A O 1
ATOM 1262 N N . ASP A 1 161 ? 27.701 3.353 -13.644 1.00 59.22 161 ASP A N 1
ATOM 1263 C CA . ASP A 1 161 ? 28.938 3.019 -12.949 1.00 59.22 161 ASP A CA 1
ATOM 1264 C C . ASP A 1 161 ? 28.765 1.709 -12.132 1.00 59.22 161 ASP A C 1
ATOM 1266 O O . ASP A 1 161 ? 27.640 1.315 -11.792 1.00 59.22 161 ASP A O 1
ATOM 1270 N N . PRO A 1 162 ? 29.862 0.997 -11.813 1.00 63.44 162 PRO A N 1
ATOM 1271 C CA . PRO A 1 162 ? 29.796 -0.271 -11.084 1.00 63.44 162 PRO A CA 1
ATOM 1272 C C . PRO A 1 162 ? 29.115 -0.196 -9.704 1.00 63.44 162 PRO A C 1
ATOM 1274 O O . PRO A 1 162 ? 28.585 -1.202 -9.233 1.00 63.44 162 PRO A O 1
ATOM 1277 N N . GLU A 1 163 ? 29.110 0.969 -9.050 1.00 59.78 163 GLU A N 1
ATOM 1278 C CA . GLU A 1 163 ? 28.498 1.178 -7.733 1.00 59.78 163 GLU A CA 1
ATOM 1279 C C . GLU A 1 163 ? 26.973 1.327 -7.848 1.00 59.78 163 GLU A C 1
ATOM 1281 O O . GLU A 1 163 ? 26.225 0.738 -7.062 1.00 59.78 163 GLU A O 1
ATOM 1286 N N . ALA A 1 164 ? 26.492 2.020 -8.880 1.00 58.38 164 ALA A N 1
ATOM 1287 C CA . ALA A 1 164 ? 25.079 2.116 -9.223 1.00 58.38 164 ALA A CA 1
ATOM 1288 C C . ALA A 1 164 ? 24.505 0.758 -9.656 1.00 58.38 164 ALA A C 1
ATOM 1290 O O . ALA A 1 164 ? 23.394 0.405 -9.252 1.00 58.38 164 ALA A O 1
ATOM 1291 N N . PHE A 1 165 ? 25.280 -0.046 -10.394 1.00 62.03 165 PHE A N 1
ATOM 1292 C CA . PHE A 1 165 ? 24.912 -1.427 -10.719 1.00 62.03 165 PHE A CA 1
ATOM 1293 C C . PHE A 1 165 ? 24.784 -2.288 -9.452 1.00 62.03 165 PHE A C 1
ATOM 1295 O O . PHE A 1 165 ? 23.758 -2.933 -9.240 1.00 62.03 165 PHE A O 1
ATOM 1302 N N . GLN A 1 166 ? 25.772 -2.237 -8.553 1.00 60.94 166 GLN A N 1
ATOM 1303 C CA . GLN A 1 166 ? 25.738 -2.981 -7.290 1.00 60.94 166 GLN A CA 1
ATOM 1304 C C . GLN A 1 166 ? 24.583 -2.534 -6.373 1.00 60.94 166 GLN A C 1
ATOM 1306 O O . GLN A 1 166 ? 23.944 -3.366 -5.730 1.00 60.94 166 GLN A O 1
ATOM 1311 N N . THR A 1 167 ? 24.280 -1.235 -6.331 1.00 59.06 167 THR A N 1
ATOM 1312 C CA . THR A 1 167 ? 23.177 -0.669 -5.533 1.00 59.06 167 THR A CA 1
ATOM 1313 C C . THR A 1 167 ? 21.812 -1.089 -6.082 1.00 59.06 167 THR A C 1
ATOM 1315 O O . THR A 1 167 ? 20.919 -1.448 -5.311 1.00 59.06 167 THR A O 1
ATOM 1318 N N . CYS A 1 168 ? 21.670 -1.125 -7.410 1.00 59.50 168 CYS A N 1
ATOM 1319 C CA . CYS A 1 168 ? 20.472 -1.603 -8.095 1.00 59.50 168 CYS A CA 1
ATOM 1320 C C . CYS A 1 168 ? 20.171 -3.082 -7.772 1.00 59.50 168 CYS A C 1
ATOM 1322 O O . CYS A 1 168 ? 19.019 -3.429 -7.510 1.00 59.50 168 CYS A O 1
ATOM 1324 N N . LEU A 1 169 ? 21.201 -3.934 -7.688 1.00 60.19 169 LEU A N 1
ATOM 1325 C CA . LEU A 1 169 ? 21.057 -5.354 -7.333 1.00 60.19 169 LEU A CA 1
ATOM 1326 C C . LEU A 1 169 ? 20.655 -5.600 -5.871 1.00 60.19 169 LEU A C 1
ATOM 1328 O O . LEU A 1 169 ? 20.055 -6.626 -5.562 1.00 60.19 169 LEU A O 1
ATOM 1332 N N . LEU A 1 170 ? 20.998 -4.691 -4.953 1.00 58.88 170 LEU A N 1
ATOM 1333 C CA . LEU A 1 170 ? 20.660 -4.841 -3.534 1.00 58.88 170 LEU A CA 1
ATOM 1334 C C . LEU A 1 170 ? 19.207 -4.446 -3.261 1.00 58.88 170 LEU A C 1
ATOM 1336 O O . LEU A 1 170 ? 18.497 -5.157 -2.554 1.00 58.88 170 LEU A O 1
ATOM 1340 N N . THR A 1 171 ? 18.768 -3.322 -3.834 1.00 65.31 171 THR A N 1
ATOM 1341 C CA . THR A 1 171 ? 17.380 -2.837 -3.799 1.00 65.31 171 THR A CA 1
ATOM 1342 C C . THR A 1 171 ? 17.193 -1.854 -4.956 1.00 65.31 171 THR A C 1
ATOM 1344 O O . THR A 1 171 ? 17.677 -0.728 -4.881 1.00 65.31 171 THR A O 1
ATOM 1347 N N . GLY A 1 172 ? 16.492 -2.249 -6.025 1.00 71.56 172 GLY A N 1
ATOM 1348 C CA . GLY A 1 172 ? 16.339 -1.421 -7.237 1.00 71.56 172 GLY A CA 1
ATOM 1349 C C . GLY A 1 172 ? 15.816 -0.001 -6.973 1.00 71.56 172 GLY A C 1
ATOM 1350 O O . GLY A 1 172 ? 16.166 0.946 -7.676 1.00 71.56 172 GLY A O 1
ATOM 1351 N N . CYS A 1 173 ? 15.049 0.179 -5.897 1.00 81.81 173 CYS A N 1
ATOM 1352 C CA . CYS A 1 173 ? 14.494 1.465 -5.486 1.00 81.81 173 CYS A CA 1
ATOM 1353 C C . CYS A 1 173 ? 15.508 2.407 -4.818 1.00 81.81 173 CYS A C 1
ATOM 1355 O O . CYS A 1 173 ? 15.179 3.555 -4.541 1.00 81.81 173 CYS A O 1
ATOM 1357 N N . SER A 1 174 ? 16.726 1.948 -4.532 1.00 78.56 174 SER A N 1
ATOM 1358 C CA . SER A 1 174 ? 17.791 2.759 -3.925 1.00 78.56 174 SER A CA 1
ATOM 1359 C C . SER A 1 174 ? 18.708 3.394 -4.971 1.00 78.56 174 SER A C 1
ATOM 1361 O O . SER A 1 174 ? 19.580 4.185 -4.620 1.00 78.56 174 SER A O 1
ATOM 1363 N N . SER A 1 175 ? 18.521 3.070 -6.257 1.00 75.94 175 SER A N 1
ATOM 1364 C CA . SER A 1 175 ? 19.290 3.683 -7.340 1.00 75.94 175 SER A CA 1
ATOM 1365 C C . SER A 1 175 ? 19.067 5.204 -7.360 1.00 75.94 175 SER A C 1
ATOM 1367 O O . SER A 1 175 ? 17.921 5.658 -7.436 1.00 75.94 175 SER A O 1
ATOM 1369 N N . PRO A 1 176 ? 20.134 6.021 -7.299 1.00 71.06 176 PRO A N 1
ATOM 1370 C CA . PRO A 1 176 ? 20.006 7.472 -7.221 1.00 71.06 176 PRO A CA 1
ATOM 1371 C C . PRO A 1 176 ? 19.576 8.105 -8.547 1.00 71.06 176 PRO A C 1
ATOM 1373 O O . PRO A 1 176 ? 18.987 9.183 -8.520 1.00 71.06 176 PRO A O 1
ATOM 1376 N N . THR A 1 177 ? 19.865 7.457 -9.682 1.00 72.25 177 THR A N 1
ATOM 1377 C CA . THR A 1 177 ? 19.679 7.993 -11.046 1.00 72.25 177 THR A CA 1
ATOM 1378 C C . THR A 1 177 ? 18.554 7.308 -11.828 1.00 72.25 177 THR A C 1
ATOM 1380 O O . THR A 1 177 ? 17.958 7.913 -12.724 1.00 72.25 177 THR A O 1
ATOM 1383 N N . ARG A 1 178 ? 18.293 6.031 -11.523 1.00 77.75 178 ARG A N 1
ATOM 1384 C CA . ARG A 1 178 ? 17.349 5.165 -12.244 1.00 77.75 178 ARG A CA 1
ATOM 1385 C C . ARG A 1 178 ? 16.655 4.207 -11.268 1.00 77.75 178 ARG A C 1
ATOM 1387 O O . ARG A 1 178 ? 16.952 3.012 -11.278 1.00 77.75 178 ARG A O 1
ATOM 1394 N N . PRO A 1 179 ? 15.834 4.713 -10.335 1.00 80.56 179 PRO A N 1
ATOM 1395 C CA . PRO A 1 179 ? 15.099 3.863 -9.408 1.00 80.56 179 PRO A CA 1
ATOM 1396 C C . PRO A 1 179 ? 14.145 2.922 -10.139 1.00 80.56 179 PRO A C 1
ATOM 1398 O O . PRO A 1 179 ? 13.396 3.339 -11.026 1.00 80.56 179 PRO A O 1
ATOM 1401 N N . VAL A 1 180 ? 14.147 1.664 -9.703 1.00 83.12 180 VAL A N 1
ATOM 1402 C CA . VAL A 1 180 ? 13.207 0.641 -10.158 1.00 83.12 180 VAL A CA 1
ATOM 1403 C C . VAL A 1 180 ? 12.535 -0.009 -8.957 1.00 83.12 180 VAL A C 1
ATOM 1405 O O . VAL A 1 180 ? 13.192 -0.550 -8.069 1.00 83.12 180 VAL A O 1
ATOM 1408 N N . ILE A 1 181 ? 11.211 0.043 -8.928 1.00 88.06 181 ILE A N 1
ATOM 1409 C CA . ILE A 1 181 ? 10.367 -0.549 -7.890 1.00 88.06 181 ILE A CA 1
ATOM 1410 C C . ILE A 1 181 ? 9.559 -1.656 -8.551 1.00 88.06 181 ILE A C 1
ATOM 1412 O O . ILE A 1 181 ? 9.062 -1.462 -9.656 1.00 88.06 181 ILE A O 1
ATOM 1416 N N . GLY A 1 182 ? 9.416 -2.817 -7.918 1.00 88.31 182 GLY A N 1
ATOM 1417 C CA . GLY A 1 182 ? 8.624 -3.860 -8.546 1.00 88.31 182 GLY A CA 1
ATOM 1418 C C . GLY A 1 182 ? 8.508 -5.159 -7.774 1.00 88.31 182 GLY A C 1
ATOM 1419 O O . GLY A 1 182 ? 9.322 -5.475 -6.906 1.00 88.31 182 GLY A O 1
ATOM 1420 N N . LEU A 1 183 ? 7.490 -5.919 -8.161 1.00 89.12 183 LEU A N 1
ATOM 1421 C CA . LEU A 1 183 ? 7.168 -7.236 -7.639 1.00 89.12 183 LEU A CA 1
ATOM 1422 C C . LEU A 1 183 ? 7.106 -8.239 -8.784 1.00 89.12 183 LEU A C 1
ATOM 1424 O O . LEU A 1 183 ? 6.343 -8.081 -9.740 1.00 89.12 183 LEU A O 1
ATOM 1428 N N . SER A 1 184 ? 7.892 -9.298 -8.674 1.00 88.06 184 SER A N 1
ATOM 1429 C CA . SER A 1 184 ? 7.793 -10.460 -9.547 1.00 88.06 184 SER A CA 1
ATOM 1430 C C . SER A 1 184 ? 6.521 -11.253 -9.219 1.00 88.06 184 SER A C 1
ATOM 1432 O O . SER A 1 184 ? 6.051 -11.249 -8.081 1.00 88.06 184 SER A O 1
ATOM 1434 N N . VAL A 1 185 ? 5.973 -11.979 -10.196 1.00 89.19 185 VAL A N 1
ATOM 1435 C CA . VAL A 1 185 ? 4.762 -12.794 -9.986 1.00 89.19 185 VAL A CA 1
ATOM 1436 C C . VAL A 1 185 ? 4.960 -13.783 -8.831 1.00 89.19 185 VAL A C 1
ATOM 1438 O O . VAL A 1 185 ? 5.964 -14.499 -8.780 1.00 89.19 185 VAL A O 1
ATOM 1441 N N . GLY A 1 186 ? 3.998 -13.841 -7.909 1.00 88.81 186 GLY A N 1
ATOM 1442 C CA . GLY A 1 186 ? 4.025 -14.707 -6.727 1.00 88.81 186 GLY A CA 1
ATOM 1443 C C . GLY A 1 186 ? 4.795 -14.138 -5.530 1.00 88.81 186 GLY A C 1
ATOM 1444 O O . GLY A 1 186 ? 4.872 -14.799 -4.490 1.00 88.81 186 GLY A O 1
ATOM 1445 N N . TRP A 1 187 ? 5.332 -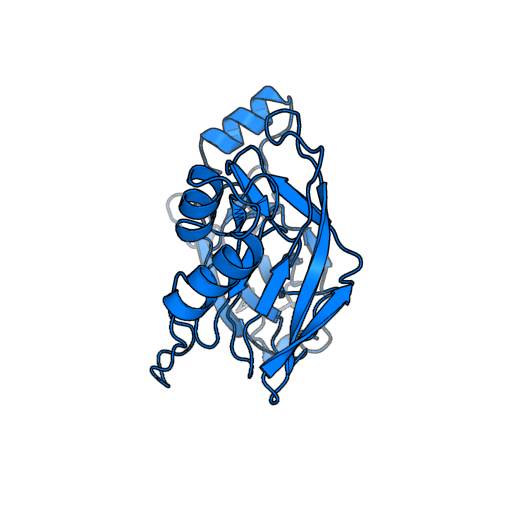12.921 -5.637 1.00 89.75 187 TRP A N 1
ATOM 1446 C CA . TRP A 1 187 ? 5.991 -12.218 -4.536 1.00 89.75 187 TRP A CA 1
ATOM 1447 C C . TRP A 1 187 ? 5.142 -11.076 -3.985 1.00 89.75 187 TRP A C 1
ATOM 1449 O O . TRP A 1 187 ? 4.280 -10.524 -4.664 1.00 89.75 187 TRP A O 1
ATOM 1459 N N . GLY A 1 188 ? 5.430 -10.682 -2.749 1.00 90.38 188 GLY A N 1
ATOM 1460 C CA . GLY A 1 188 ? 4.958 -9.429 -2.175 1.00 90.38 188 GLY A CA 1
ATOM 1461 C C . GLY A 1 188 ? 5.946 -8.809 -1.203 1.00 90.38 188 GLY A C 1
ATOM 1462 O O . GLY A 1 188 ? 6.986 -9.393 -0.878 1.00 90.38 188 GLY A O 1
ATOM 1463 N N . ASP A 1 189 ? 5.587 -7.623 -0.725 1.00 90.06 189 ASP A N 1
ATOM 1464 C CA . ASP A 1 189 ? 6.402 -6.816 0.180 1.00 90.06 189 ASP A CA 1
ATOM 1465 C C . ASP A 1 189 ? 5.567 -6.304 1.354 1.00 90.06 189 ASP A C 1
ATOM 1467 O O . ASP A 1 189 ? 4.858 -5.309 1.245 1.00 90.06 189 ASP A O 1
ATOM 1471 N N . THR A 1 190 ? 5.624 -6.990 2.497 1.00 90.94 190 THR A N 1
ATOM 1472 C CA . THR A 1 190 ? 4.878 -6.570 3.691 1.00 90.94 190 THR A CA 1
ATOM 1473 C C . THR A 1 190 ? 5.703 -5.619 4.544 1.00 90.94 190 THR A C 1
ATOM 1475 O O . THR A 1 190 ? 6.679 -6.010 5.187 1.00 90.94 190 THR A O 1
ATOM 1478 N N . TYR A 1 191 ? 5.240 -4.379 4.662 1.00 90.00 191 TYR A N 1
ATOM 1479 C CA . TYR A 1 191 ? 5.814 -3.420 5.592 1.00 90.00 191 TYR A CA 1
ATOM 1480 C C . TYR A 1 191 ? 5.269 -3.697 6.991 1.00 90.00 191 TYR A C 1
ATOM 1482 O O . TYR A 1 191 ? 4.068 -3.601 7.253 1.00 90.00 191 TYR A O 1
ATOM 1490 N N . ALA A 1 192 ? 6.170 -4.066 7.903 1.00 90.06 192 ALA A N 1
ATOM 1491 C CA . ALA A 1 192 ? 5.831 -4.352 9.290 1.00 90.06 192 ALA A CA 1
ATOM 1492 C C . ALA A 1 192 ? 5.288 -3.110 10.017 1.00 90.06 192 ALA A C 1
ATOM 1494 O O . ALA A 1 192 ? 5.747 -1.995 9.787 1.00 90.06 192 ALA A O 1
ATOM 1495 N N . TRP A 1 193 ? 4.386 -3.317 10.977 1.00 88.88 193 TRP A N 1
ATOM 1496 C CA . TRP A 1 193 ? 3.760 -2.270 11.807 1.00 88.88 193 TRP A CA 1
ATOM 1497 C C . TRP A 1 193 ? 4.742 -1.304 12.500 1.00 88.88 193 TRP A C 1
ATOM 1499 O O . TRP A 1 193 ? 4.383 -0.178 12.853 1.00 88.88 193 TRP A O 1
ATOM 1509 N N . ALA A 1 194 ? 5.977 -1.749 12.734 1.00 86.31 194 ALA A N 1
ATOM 1510 C CA . ALA A 1 194 ? 7.030 -0.956 13.360 1.00 86.31 194 ALA A CA 1
ATOM 1511 C C . ALA A 1 194 ? 7.751 -0.019 12.374 1.00 86.31 194 ALA A C 1
ATOM 1513 O O . ALA A 1 194 ? 8.556 0.798 12.808 1.00 86.31 194 ALA A O 1
ATOM 1514 N N . ARG A 1 195 ? 7.483 -0.112 11.063 1.00 84.00 195 ARG A N 1
ATOM 1515 C CA . ARG A 1 195 ? 8.040 0.812 10.066 1.00 84.00 195 ARG A CA 1
ATOM 1516 C C . ARG A 1 195 ? 7.559 2.240 10.334 1.00 84.00 195 ARG A C 1
ATOM 1518 O O . ARG A 1 195 ? 6.465 2.451 10.871 1.00 84.00 195 ARG A O 1
ATOM 1525 N N . LEU A 1 196 ? 8.397 3.211 9.972 1.00 82.25 196 LEU A N 1
ATOM 1526 C CA . LEU A 1 196 ? 8.037 4.621 10.081 1.00 82.25 196 LEU A CA 1
ATOM 1527 C C . LEU A 1 196 ? 6.824 4.902 9.187 1.00 82.25 196 LEU A C 1
ATOM 1529 O O . LEU A 1 196 ? 6.675 4.297 8.126 1.00 82.25 196 LEU A O 1
ATOM 1533 N N . GLU A 1 197 ? 5.943 5.780 9.657 1.00 82.81 197 GLU A N 1
ATOM 1534 C CA . GLU A 1 197 ? 4.690 6.225 9.038 1.00 82.81 197 GLU A CA 1
ATOM 1535 C C . GLU A 1 197 ? 3.622 5.139 8.844 1.00 82.81 197 GLU A C 1
ATOM 1537 O O . GLU A 1 197 ? 2.513 5.443 8.399 1.00 82.81 197 GLU A O 1
ATOM 1542 N N . GLN A 1 198 ? 3.913 3.886 9.213 1.00 89.56 198 GLN A N 1
ATOM 1543 C CA . GLN A 1 198 ? 3.037 2.729 9.026 1.00 89.56 198 GLN A CA 1
ATOM 1544 C C . GLN A 1 198 ? 1.883 2.709 10.044 1.00 89.56 198 GLN A C 1
ATOM 1546 O O . GLN A 1 198 ? 1.797 1.856 10.935 1.00 89.56 198 GLN A O 1
ATOM 1551 N N . PHE A 1 199 ? 1.011 3.711 9.947 1.00 90.56 199 PHE A N 1
ATOM 1552 C CA . PHE A 1 199 ? -0.142 3.908 10.811 1.00 90.56 199 PHE A CA 1
ATOM 1553 C C . PHE A 1 199 ? -1.223 4.791 10.171 1.00 90.56 199 PHE A C 1
ATOM 1555 O O . PHE A 1 199 ? -0.985 5.537 9.218 1.00 90.56 199 PHE A O 1
ATOM 1562 N N . VAL A 1 200 ? -2.410 4.747 10.778 1.00 92.19 200 VAL A N 1
ATOM 1563 C CA . VAL A 1 200 ? -3.445 5.787 10.674 1.00 92.19 200 VAL A CA 1
ATOM 1564 C C . VAL A 1 200 ? -3.555 6.509 12.016 1.00 92.19 200 VAL A C 1
ATOM 1566 O O . VAL A 1 200 ? -3.313 5.915 13.074 1.00 92.19 200 VAL A O 1
ATOM 1569 N N . GLU A 1 201 ? -3.890 7.798 11.992 1.00 91.19 201 GLU A N 1
ATOM 1570 C CA . GLU A 1 201 ? -4.210 8.516 13.228 1.00 91.19 201 GLU A CA 1
ATOM 1571 C C . GLU A 1 201 ? -5.500 7.935 13.819 1.00 91.19 201 GLU A C 1
ATOM 1573 O O . GLU A 1 201 ? -6.488 7.754 13.114 1.00 91.19 201 GLU A O 1
ATOM 1578 N N . PHE A 1 202 ? -5.496 7.596 15.102 1.00 90.69 202 PHE A N 1
ATOM 1579 C CA . PHE A 1 202 ? -6.635 6.978 15.766 1.00 90.69 202 PHE A CA 1
ATOM 1580 C C . PHE A 1 202 ? -7.410 8.025 16.577 1.00 90.69 202 PHE A C 1
ATOM 1582 O O . PHE A 1 202 ? -6.779 8.820 17.282 1.00 90.69 202 PHE A O 1
ATOM 1589 N N . PRO A 1 203 ? -8.753 8.042 16.516 1.00 89.25 203 PRO A N 1
ATOM 1590 C CA . PRO A 1 203 ? -9.550 9.006 17.260 1.00 89.25 203 PRO A CA 1
ATOM 1591 C C . PRO A 1 203 ? -9.377 8.834 18.771 1.00 89.25 203 PRO A C 1
ATOM 1593 O O . PRO A 1 203 ? -9.292 7.722 19.299 1.00 89.25 203 PRO A O 1
ATOM 1596 N N . GLU A 1 204 ? -9.361 9.959 19.479 1.00 85.94 204 GLU A N 1
ATOM 1597 C CA . GLU A 1 204 ? -9.228 10.008 20.934 1.00 85.94 204 GLU A CA 1
ATOM 1598 C C . GLU A 1 204 ? -10.482 10.611 21.581 1.00 85.94 204 GLU A C 1
ATOM 1600 O O . GLU A 1 204 ? -11.136 11.489 21.015 1.00 85.94 204 GLU A O 1
ATOM 1605 N N . HIS A 1 205 ? -10.794 10.149 22.789 1.00 82.25 205 HIS A N 1
ATOM 1606 C CA . HIS A 1 205 ? -11.782 10.720 23.697 1.00 82.25 205 HIS A CA 1
ATOM 1607 C C . HIS A 1 205 ? -11.150 10.792 25.092 1.00 82.25 205 HIS A C 1
ATOM 1609 O O . HIS A 1 205 ? -10.647 9.787 25.591 1.00 82.25 205 HIS A O 1
ATOM 1615 N N . ASP A 1 206 ? -11.092 11.991 25.676 1.00 82.62 206 ASP A N 1
ATOM 1616 C CA . ASP A 1 206 ? -10.477 12.262 26.986 1.00 82.62 206 ASP A CA 1
ATOM 1617 C C . ASP A 1 206 ? -9.037 11.733 27.146 1.00 82.62 206 ASP A C 1
ATOM 1619 O O . ASP A 1 206 ? -8.640 11.241 28.196 1.00 82.62 206 ASP A O 1
ATOM 1623 N N . GLY A 1 207 ? -8.230 11.832 26.083 1.00 78.56 207 GLY A N 1
ATOM 1624 C CA . GLY A 1 207 ? -6.828 11.386 26.088 1.00 78.56 207 GLY A CA 1
ATOM 1625 C C . GLY A 1 207 ? -6.634 9.872 25.948 1.00 78.56 207 GLY A C 1
ATOM 1626 O O . GLY A 1 207 ? -5.499 9.395 25.983 1.00 78.56 207 GLY A O 1
ATOM 1627 N N . HIS A 1 208 ? -7.717 9.120 25.749 1.00 79.62 208 HIS A N 1
ATOM 1628 C CA . HIS A 1 208 ? -7.708 7.678 25.521 1.00 79.62 208 HIS A CA 1
ATOM 1629 C C . HIS A 1 208 ? -8.210 7.337 24.109 1.00 79.62 208 HIS A C 1
ATOM 1631 O O . HIS A 1 208 ? -8.942 8.132 23.515 1.00 79.62 208 HIS A O 1
ATOM 1637 N N . PRO A 1 209 ? -7.854 6.165 23.545 1.00 84.12 209 PRO A N 1
ATOM 1638 C CA . PRO A 1 209 ? -8.457 5.685 22.304 1.00 84.12 209 PRO A CA 1
ATOM 1639 C C . PRO A 1 209 ? -9.984 5.686 22.409 1.00 84.12 209 PRO A C 1
ATOM 1641 O O . PRO A 1 209 ? -10.537 5.116 23.352 1.00 84.12 209 PRO A O 1
ATOM 1644 N N . LYS A 1 210 ? -10.665 6.320 21.450 1.00 87.19 210 LYS A N 1
ATOM 1645 C CA . LYS A 1 210 ? -12.127 6.396 21.443 1.00 87.19 210 LYS A CA 1
ATOM 1646 C C . LYS A 1 210 ? -12.710 4.975 21.316 1.00 87.19 210 LYS A C 1
ATOM 1648 O O . LYS A 1 210 ? -12.446 4.312 20.308 1.00 87.19 210 LYS A O 1
ATOM 1653 N N . PRO A 1 211 ? -13.497 4.487 22.292 1.00 86.00 211 PRO A N 1
ATOM 1654 C CA . PRO A 1 211 ? -14.142 3.179 22.197 1.00 86.00 211 PRO A CA 1
ATOM 1655 C C . PRO A 1 211 ? -15.123 3.128 21.029 1.00 86.00 211 PRO A C 1
ATOM 1657 O O . PRO A 1 211 ? -15.733 4.141 20.689 1.00 86.00 211 PRO A O 1
ATOM 1660 N N . GLY A 1 212 ? -15.305 1.952 20.437 1.00 86.19 212 GLY A N 1
ATOM 1661 C CA . GLY A 1 212 ? -16.254 1.774 19.341 1.00 86.19 212 GLY A CA 1
ATOM 1662 C C . GLY A 1 212 ? -15.829 0.717 18.337 1.00 86.19 212 GLY A C 1
ATOM 1663 O O . GLY A 1 212 ? -14.924 -0.081 18.587 1.00 86.19 212 GLY A O 1
ATOM 1664 N N . CYS A 1 213 ? -16.503 0.725 17.193 1.00 87.88 213 CYS A N 1
ATOM 1665 C CA . CYS A 1 213 ? -16.276 -0.207 16.101 1.00 87.88 213 CYS A CA 1
ATOM 1666 C C . CYS A 1 213 ? -15.680 0.538 14.923 1.00 87.88 213 CYS A C 1
ATOM 1668 O O . CYS A 1 213 ? -16.155 1.611 14.551 1.00 87.88 213 CYS A O 1
ATOM 1670 N N . TYR A 1 214 ? -14.658 -0.050 14.324 1.00 89.94 214 TYR A N 1
ATOM 1671 C CA . TYR A 1 214 ? -13.881 0.600 13.290 1.00 89.94 214 TYR A CA 1
ATOM 1672 C C . TYR A 1 214 ? -13.597 -0.358 12.149 1.00 89.94 214 TYR A C 1
ATOM 1674 O O . TYR A 1 214 ? -13.410 -1.559 12.352 1.00 89.94 214 TYR A O 1
ATOM 1682 N N . LEU A 1 215 ? -13.554 0.198 10.948 1.00 91.44 215 LEU A N 1
ATOM 1683 C CA . LEU A 1 215 ? -13.175 -0.491 9.730 1.00 91.44 215 LEU A CA 1
ATOM 1684 C C . LEU A 1 215 ? -11.923 0.189 9.181 1.00 91.44 215 LEU A C 1
ATOM 1686 O O . LEU A 1 215 ? -11.968 1.351 8.792 1.00 91.44 215 LEU A O 1
ATOM 1690 N N . LEU A 1 216 ? -10.804 -0.528 9.189 1.00 93.69 216 LEU A N 1
ATOM 1691 C CA . LEU A 1 216 ? -9.583 -0.119 8.506 1.00 93.69 216 LEU A CA 1
ATOM 1692 C C . LEU A 1 216 ? -9.615 -0.696 7.095 1.00 93.69 216 LEU A C 1
ATOM 1694 O O . LEU A 1 216 ? -9.694 -1.914 6.948 1.00 93.69 216 LEU A O 1
ATOM 1698 N N . HIS A 1 217 ? -9.532 0.164 6.087 1.00 92.69 217 HIS A N 1
ATOM 1699 C CA . HIS A 1 217 ? -9.322 -0.201 4.691 1.00 92.69 217 HIS A CA 1
ATOM 1700 C C . HIS A 1 217 ? -7.886 0.107 4.285 1.00 92.69 217 HIS A C 1
ATOM 1702 O O . HIS A 1 217 ? -7.357 1.168 4.614 1.00 92.69 217 HIS A O 1
ATOM 1708 N N . ALA A 1 218 ? -7.280 -0.811 3.541 1.00 93.12 218 ALA A N 1
ATOM 1709 C CA . ALA A 1 218 ? -6.052 -0.576 2.804 1.00 93.12 218 ALA A CA 1
ATOM 1710 C C . ALA A 1 218 ? -6.304 -0.913 1.335 1.00 93.12 218 ALA A C 1
ATOM 1712 O O . ALA A 1 218 ? -6.600 -2.063 1.015 1.00 93.12 218 ALA A O 1
ATOM 171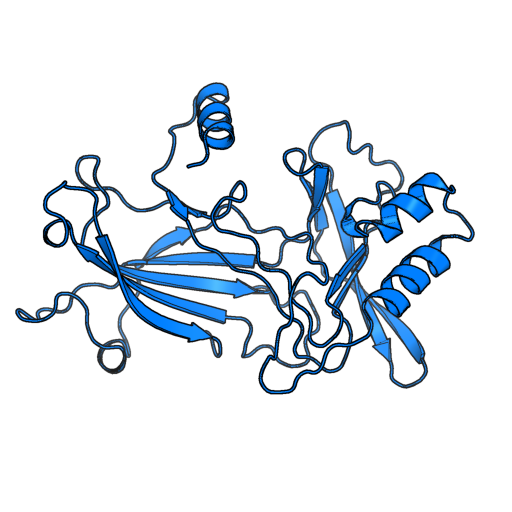3 N N . THR A 1 219 ? -6.195 0.091 0.470 1.00 93.38 219 THR A N 1
ATOM 1714 C CA . THR A 1 219 ? -6.398 -0.043 -0.975 1.00 93.38 219 THR A CA 1
ATOM 1715 C C . THR A 1 219 ? -5.103 0.292 -1.691 1.00 93.38 219 THR A C 1
ATOM 1717 O O . THR A 1 219 ? -4.565 1.387 -1.509 1.00 93.38 219 THR A O 1
ATOM 1720 N N . PHE A 1 220 ? -4.606 -0.650 -2.482 1.00 92.88 220 PHE A N 1
ATOM 1721 C CA . PHE A 1 220 ? -3.502 -0.431 -3.404 1.00 92.88 220 PHE A CA 1
ATOM 1722 C C . PHE A 1 220 ? -4.040 0.088 -4.738 1.00 92.88 220 PHE A C 1
ATOM 1724 O O . PHE A 1 220 ? -5.164 -0.199 -5.113 1.00 92.88 220 PHE A O 1
ATOM 1731 N N . ASP A 1 221 ? -3.294 0.976 -5.375 1.00 92.62 221 ASP A N 1
ATOM 1732 C CA . ASP A 1 221 ? -3.671 1.684 -6.595 1.00 92.62 221 ASP A CA 1
ATOM 1733 C C . ASP A 1 221 ? -5.118 2.215 -6.644 1.00 92.62 221 ASP A C 1
ATOM 1735 O O . ASP A 1 221 ? -5.835 2.101 -7.631 1.00 92.62 221 ASP A O 1
ATOM 1739 N N . LYS A 1 222 ? -5.574 2.869 -5.567 1.00 90.94 222 LYS A N 1
ATOM 1740 C CA . LYS A 1 222 ? -6.938 3.434 -5.496 1.00 90.94 222 LYS A CA 1
ATOM 1741 C C . LYS A 1 222 ? -7.274 4.399 -6.652 1.00 90.94 222 LYS A C 1
ATOM 1743 O O . LYS A 1 222 ? -8.439 4.698 -6.889 1.00 90.94 222 LYS A O 1
ATOM 1748 N N . SER A 1 223 ? -6.258 4.965 -7.303 1.00 89.88 223 SER A N 1
ATOM 1749 C CA . SER A 1 223 ? -6.418 5.912 -8.412 1.00 89.88 223 SER A CA 1
ATOM 1750 C C . SER A 1 223 ? -6.318 5.261 -9.798 1.00 89.88 223 SER A C 1
ATOM 1752 O O . SER A 1 223 ? -6.374 6.011 -10.771 1.00 89.88 223 SER A O 1
ATOM 1754 N N . SER A 1 224 ? -6.153 3.933 -9.881 1.00 92.38 224 SER A N 1
ATOM 1755 C CA . SER A 1 224 ? -5.964 3.159 -11.119 1.00 92.38 224 SER A CA 1
ATOM 1756 C C . SER A 1 224 ? -4.909 3.783 -12.039 1.00 92.38 224 SER A C 1
ATOM 1758 O O . SER A 1 224 ? -5.178 4.173 -13.177 1.00 92.38 224 SER A O 1
ATOM 1760 N N . LYS A 1 225 ? -3.713 3.994 -11.482 1.00 91.69 225 LYS A N 1
ATOM 1761 C CA . LYS A 1 225 ? -2.546 4.572 -12.163 1.00 91.69 225 LYS A CA 1
ATOM 1762 C C . LYS A 1 225 ? -1.644 3.512 -12.782 1.00 91.69 225 LYS A C 1
ATOM 1764 O O . LYS A 1 225 ? -0.772 3.869 -13.577 1.00 91.69 225 LYS A O 1
ATOM 1769 N N . PHE A 1 226 ? -1.797 2.262 -12.370 1.00 93.44 226 PHE A N 1
ATOM 1770 C CA . PHE A 1 226 ? -1.060 1.124 -12.874 1.00 93.44 226 PHE A CA 1
ATOM 1771 C C . PHE A 1 226 ? -2.014 0.211 -13.645 1.00 93.44 226 PHE A C 1
ATOM 1773 O O . PHE A 1 226 ? -3.195 0.112 -13.347 1.00 93.44 226 PHE A O 1
ATOM 1780 N N . GLU A 1 227 ? -1.500 -0.436 -14.682 1.00 94.06 227 GLU A N 1
ATOM 1781 C CA . GLU A 1 227 ? -2.216 -1.463 -15.417 1.00 94.06 227 GLU A CA 1
ATOM 1782 C C . GLU A 1 227 ? -2.079 -2.789 -14.669 1.00 94.06 227 GLU A C 1
ATOM 1784 O O . GLU A 1 227 ? -0.974 -3.337 -14.550 1.00 94.06 227 GLU A O 1
ATOM 1789 N N . GLU A 1 228 ? -3.199 -3.285 -14.151 1.00 93.06 228 GLU A N 1
ATOM 1790 C CA . GLU A 1 228 ? -3.299 -4.552 -13.437 1.00 93.06 228 GLU A CA 1
ATOM 1791 C C . GLU A 1 228 ? -4.225 -5.522 -14.186 1.00 93.06 228 GLU A C 1
ATOM 1793 O O . GLU A 1 228 ? -5.168 -5.136 -14.878 1.00 93.06 228 GLU A O 1
ATOM 1798 N N . SER A 1 229 ? -3.985 -6.831 -14.055 1.00 91.31 229 SER A N 1
ATOM 1799 C CA . SER A 1 229 ? -4.864 -7.845 -14.661 1.00 91.31 229 SER A CA 1
ATOM 1800 C C . SER A 1 229 ? -6.234 -7.933 -13.977 1.00 91.31 229 SER A C 1
ATOM 1802 O O . SER A 1 229 ? -7.167 -8.524 -14.525 1.00 91.31 229 SER A O 1
ATOM 1804 N N . ASN A 1 230 ? -6.347 -7.395 -12.762 1.00 90.38 230 ASN A N 1
ATOM 1805 C CA . ASN A 1 230 ? -7.564 -7.371 -11.971 1.00 90.38 230 ASN A CA 1
ATOM 1806 C C . ASN A 1 230 ? -7.570 -6.131 -11.069 1.00 90.38 230 ASN A C 1
ATOM 1808 O O . ASN A 1 230 ? -6.731 -6.019 -10.197 1.00 90.38 230 ASN A O 1
ATOM 1812 N N . GLU A 1 231 ? -8.546 -5.243 -11.250 1.00 91.06 231 GLU A N 1
ATOM 1813 C CA . GLU A 1 231 ? -8.725 -4.043 -10.409 1.00 91.06 231 GLU A CA 1
ATOM 1814 C C . GLU A 1 231 ? -9.647 -4.303 -9.197 1.00 91.06 231 GLU A C 1
ATOM 1816 O O . GLU A 1 231 ? -9.953 -3.408 -8.410 1.00 91.06 231 GLU A O 1
ATOM 1821 N N . HIS A 1 232 ? -10.173 -5.526 -9.058 1.00 89.19 232 HIS A N 1
ATOM 1822 C CA . HIS A 1 232 ? -11.211 -5.860 -8.075 1.00 89.19 232 HIS A CA 1
ATOM 1823 C C . HIS A 1 232 ? -10.670 -6.562 -6.823 1.00 89.19 232 HIS A C 1
ATOM 1825 O O . HIS A 1 232 ? -11.458 -7.016 -5.989 1.00 89.19 232 HIS A O 1
ATOM 1831 N N . ASP A 1 233 ? -9.354 -6.692 -6.665 1.00 89.56 233 ASP A N 1
ATOM 1832 C CA . ASP A 1 233 ? -8.703 -7.289 -5.490 1.00 89.56 233 ASP A CA 1
ATOM 1833 C C . ASP A 1 233 ? -7.698 -6.367 -4.784 1.00 89.56 233 ASP A C 1
ATOM 1835 O O . ASP A 1 233 ? -7.067 -6.763 -3.804 1.00 89.56 233 ASP A O 1
ATOM 1839 N N . ASN A 1 234 ? -7.682 -5.096 -5.176 1.00 92.12 234 ASN A N 1
ATOM 1840 C CA . ASN A 1 234 ? -6.805 -4.051 -4.656 1.00 92.12 234 ASN A CA 1
ATOM 1841 C C . ASN A 1 234 ? -7.068 -3.651 -3.195 1.00 92.12 234 ASN A C 1
ATOM 1843 O O . ASN A 1 234 ? -6.234 -2.999 -2.561 1.00 92.12 234 ASN A O 1
ATOM 1847 N N . THR A 1 235 ? -8.225 -4.017 -2.638 1.00 92.31 235 THR A N 1
ATOM 1848 C CA . THR A 1 235 ? -8.633 -3.630 -1.283 1.00 92.31 235 THR A CA 1
ATOM 1849 C C . THR A 1 235 ? -8.547 -4.793 -0.301 1.00 92.31 235 THR A C 1
ATOM 1851 O O . THR A 1 235 ? -8.981 -5.917 -0.556 1.00 92.31 235 THR A O 1
ATOM 1854 N N . SER A 1 236 ? -8.046 -4.486 0.892 1.00 92.12 236 SER A N 1
ATOM 1855 C CA . SER A 1 236 ? -8.131 -5.323 2.084 1.00 92.12 236 SER A CA 1
ATOM 1856 C C . SER A 1 236 ? -8.725 -4.545 3.249 1.00 92.12 236 SER A C 1
ATOM 1858 O O . SER A 1 236 ? -8.691 -3.312 3.280 1.00 92.12 236 SER A O 1
ATOM 1860 N N . PHE A 1 237 ? -9.292 -5.264 4.216 1.00 92.19 237 PHE A N 1
ATOM 1861 C CA . PHE A 1 237 ? -9.917 -4.641 5.371 1.00 92.19 237 PHE A CA 1
ATOM 1862 C C . PHE A 1 237 ? -9.709 -5.409 6.674 1.00 92.19 237 PHE A C 1
ATOM 1864 O O . PHE A 1 237 ? -9.568 -6.636 6.702 1.00 92.19 237 PHE A O 1
ATOM 1871 N N . ALA A 1 238 ? -9.784 -4.668 7.777 1.00 92.50 238 ALA A N 1
ATOM 1872 C CA . ALA A 1 238 ? -9.937 -5.192 9.124 1.00 92.50 238 ALA A CA 1
ATOM 1873 C C . ALA A 1 238 ? -11.080 -4.458 9.834 1.00 92.50 238 ALA A C 1
ATOM 1875 O O . ALA A 1 238 ? -11.034 -3.246 10.029 1.00 92.50 238 ALA A O 1
ATOM 1876 N N . TYR A 1 239 ? -12.098 -5.208 10.242 1.00 90.50 239 TYR A N 1
ATOM 1877 C CA . TYR A 1 239 ? -13.176 -4.749 11.105 1.00 90.50 239 TYR A CA 1
ATOM 1878 C C . TYR A 1 239 ? -12.883 -5.161 12.546 1.00 90.50 239 TYR A C 1
ATOM 1880 O O . TYR A 1 239 ? -12.684 -6.348 12.829 1.00 90.50 239 TYR A O 1
ATOM 1888 N N . PHE A 1 240 ? -12.841 -4.196 13.459 1.00 89.06 240 PHE A N 1
ATOM 1889 C CA . PHE A 1 240 ? -12.421 -4.426 14.835 1.00 89.06 240 PHE A CA 1
ATOM 1890 C C . PHE A 1 240 ? -13.168 -3.547 15.836 1.00 89.06 240 PHE A C 1
ATOM 1892 O O . PHE A 1 240 ? -13.710 -2.493 15.507 1.00 89.06 240 PHE A O 1
ATOM 1899 N N . GLN A 1 241 ? -13.164 -3.998 17.085 1.00 87.69 241 GLN A N 1
ATOM 1900 C CA . GLN A 1 241 ? -13.677 -3.269 18.233 1.00 87.69 241 GLN A CA 1
ATOM 1901 C C . GLN A 1 241 ? -12.523 -2.722 19.069 1.00 87.69 241 GLN A C 1
ATOM 1903 O O . GLN A 1 241 ? -11.537 -3.424 19.302 1.00 87.69 241 GLN A O 1
ATOM 1908 N N . VAL A 1 242 ? -12.688 -1.504 19.576 1.00 86.81 242 VAL A N 1
ATOM 1909 C CA . VAL A 1 242 ? -11.886 -0.944 20.665 1.00 86.81 242 VAL A CA 1
ATOM 1910 C C . VAL A 1 242 ? -12.746 -0.864 21.914 1.00 86.81 242 VAL A C 1
ATOM 1912 O O . VAL A 1 242 ? -13.757 -0.161 21.933 1.00 86.81 242 VAL A O 1
ATOM 1915 N N . ASP A 1 243 ? -12.338 -1.582 22.957 1.00 78.62 243 ASP A N 1
ATOM 1916 C CA . ASP A 1 243 ? -13.074 -1.659 24.218 1.00 78.62 243 ASP A CA 1
ATOM 1917 C C . ASP A 1 243 ? -12.124 -1.509 25.421 1.00 78.62 243 ASP A C 1
ATOM 1919 O O . ASP A 1 243 ? -11.251 -2.360 25.636 1.00 78.62 243 ASP A O 1
ATOM 1923 N N . PRO A 1 244 ? -12.270 -0.435 26.219 1.00 67.75 244 PRO A N 1
ATOM 1924 C CA . PRO A 1 244 ? -11.503 -0.233 27.446 1.00 67.75 244 PRO A CA 1
ATOM 1925 C C . PRO A 1 244 ? -11.771 -1.296 28.517 1.00 67.75 244 PRO A C 1
ATOM 1927 O O . PRO A 1 244 ? -10.887 -1.590 29.315 1.00 67.75 244 PRO A O 1
ATOM 1930 N N . SER A 1 245 ? -12.969 -1.890 28.542 1.00 63.75 245 SER A N 1
ATOM 1931 C CA . SER A 1 245 ? -13.368 -2.864 29.567 1.00 63.75 245 SER A CA 1
ATOM 1932 C C . SER A 1 245 ? -12.703 -4.234 29.398 1.00 63.75 245 SER A C 1
ATOM 1934 O O . SER A 1 245 ? -12.670 -5.032 30.334 1.00 63.75 245 SER A O 1
ATOM 1936 N N . LEU A 1 246 ? -12.114 -4.502 28.228 1.00 60.38 246 LEU A N 1
ATOM 1937 C CA . LEU A 1 246 ? -11.420 -5.756 27.936 1.00 60.38 246 LEU A CA 1
ATOM 1938 C C . LEU A 1 246 ? -10.012 -5.842 28.563 1.00 60.38 246 LEU A C 1
ATOM 1940 O O . LEU A 1 246 ? -9.375 -6.899 28.462 1.00 60.38 246 LEU A O 1
ATOM 1944 N N . ASP A 1 247 ? -9.511 -4.790 29.222 1.00 53.78 247 ASP A N 1
ATOM 1945 C CA . ASP A 1 247 ? -8.207 -4.789 29.897 1.00 53.78 247 ASP A CA 1
ATOM 1946 C C . ASP A 1 247 ? -8.247 -4.270 31.352 1.00 53.78 247 ASP A C 1
ATOM 1948 O O . ASP A 1 247 ? -8.488 -3.085 31.577 1.00 53.78 247 ASP A O 1
ATOM 1952 N N . PRO A 1 248 ? -7.878 -5.097 32.353 1.00 52.97 248 PRO A N 1
ATOM 1953 C CA . PRO A 1 248 ? -7.718 -4.668 33.747 1.00 52.97 248 PRO A CA 1
ATOM 1954 C C . PRO A 1 248 ? -6.647 -3.587 33.972 1.00 52.97 248 PRO A C 1
ATOM 1956 O O . PRO A 1 248 ? -6.582 -3.019 35.061 1.00 52.97 248 PRO A O 1
ATOM 1959 N N . LYS A 1 249 ? -5.772 -3.334 32.986 1.00 58.44 249 LYS A N 1
ATOM 1960 C CA . LYS A 1 249 ? -4.679 -2.348 33.055 1.00 58.44 249 LYS A CA 1
ATOM 1961 C C . LYS A 1 249 ? -4.949 -1.057 32.275 1.00 58.44 249 LYS A C 1
ATOM 1963 O O . LYS A 1 249 ? -4.061 -0.209 32.212 1.00 58.44 249 LYS A O 1
ATOM 1968 N N . ASN A 1 250 ? -6.159 -0.875 31.737 1.00 52.72 250 ASN A N 1
ATOM 1969 C CA . ASN A 1 250 ? -6.578 0.345 31.038 1.00 52.72 250 ASN A CA 1
ATOM 1970 C C . ASN A 1 250 ? -5.792 0.649 29.738 1.00 52.72 250 ASN A C 1
ATOM 1972 O O . ASN A 1 250 ? -5.786 1.784 29.261 1.00 52.72 250 ASN A O 1
ATOM 1976 N N . SER A 1 251 ? -5.134 -0.354 29.143 1.00 56.91 251 SER A N 1
ATOM 1977 C CA . SER A 1 251 ? -4.658 -0.296 27.760 1.00 56.91 251 SER A CA 1
ATOM 1978 C C . SER A 1 251 ? -5.773 -0.828 26.859 1.00 56.91 251 SER A C 1
ATOM 1980 O O . SER A 1 251 ? -6.130 -2.001 26.917 1.00 56.91 251 SER A O 1
ATOM 1982 N N . SER A 1 252 ? -6.416 0.045 26.083 1.00 62.81 252 SER A N 1
ATOM 1983 C CA . SER A 1 252 ? -7.545 -0.338 25.226 1.00 62.81 252 SER A CA 1
ATOM 1984 C C . SER A 1 252 ? -7.190 -1.568 24.380 1.00 62.81 252 SER A C 1
ATOM 1986 O O . SER A 1 252 ? -6.204 -1.538 23.640 1.00 62.81 252 SER A O 1
ATOM 1988 N N . LYS A 1 253 ? -7.973 -2.652 24.471 1.00 75.56 253 LYS A N 1
ATOM 1989 C CA . LYS A 1 253 ? -7.762 -3.823 23.610 1.00 75.56 253 LYS A CA 1
ATOM 1990 C C . LYS A 1 253 ? -8.473 -3.636 22.283 1.00 75.56 253 LYS A C 1
ATOM 1992 O O . LYS A 1 253 ? -9.628 -3.216 22.233 1.00 75.56 253 LYS A O 1
ATOM 1997 N N . ILE A 1 254 ? -7.764 -4.012 21.226 1.00 83.94 254 ILE A N 1
ATOM 1998 C CA . ILE A 1 254 ? -8.314 -4.182 19.887 1.00 83.94 254 ILE A CA 1
ATOM 1999 C C . ILE A 1 254 ? -8.733 -5.644 19.746 1.00 83.94 254 ILE A C 1
ATOM 2001 O O . ILE A 1 254 ? -7.906 -6.545 19.897 1.00 83.94 254 ILE A O 1
ATOM 2005 N N . MET A 1 255 ? -10.006 -5.881 19.443 1.00 85.88 255 MET A N 1
ATOM 2006 C CA . MET A 1 255 ? -10.512 -7.194 19.051 1.00 85.88 255 MET A CA 1
ATOM 2007 C C . MET A 1 255 ? -10.829 -7.176 17.561 1.00 85.88 255 MET A C 1
ATOM 2009 O O . MET A 1 255 ? -11.755 -6.490 17.135 1.00 85.88 255 MET A O 1
ATOM 2013 N N . ILE A 1 256 ? -10.076 -7.937 16.766 1.00 87.44 256 ILE A N 1
ATOM 2014 C CA . ILE A 1 256 ? -10.389 -8.126 15.346 1.00 87.44 256 ILE A CA 1
ATOM 2015 C C . ILE A 1 256 ? -11.626 -9.020 15.254 1.00 87.44 256 ILE A C 1
ATOM 2017 O O . ILE A 1 256 ? -11.606 -10.163 15.703 1.00 87.44 256 ILE A O 1
ATOM 2021 N N . ILE A 1 257 ? -12.697 -8.486 14.674 1.00 86.38 257 ILE A N 1
ATOM 2022 C CA . ILE A 1 257 ? -13.963 -9.197 14.462 1.00 86.38 257 ILE A CA 1
ATOM 2023 C C . ILE A 1 257 ? -13.912 -9.947 13.134 1.00 86.38 257 ILE A C 1
ATOM 2025 O O . ILE A 1 257 ? -14.344 -11.094 13.038 1.00 86.38 257 ILE A O 1
ATOM 2029 N N . ARG A 1 258 ? -13.399 -9.288 12.092 1.00 86.38 258 ARG A N 1
ATOM 2030 C CA . ARG A 1 258 ? -13.260 -9.857 10.751 1.00 86.38 258 ARG A CA 1
ATOM 2031 C C . ARG A 1 258 ? -12.124 -9.167 10.011 1.00 86.38 258 ARG A C 1
ATOM 2033 O O . ARG A 1 258 ? -11.933 -7.966 10.156 1.00 86.38 258 ARG A O 1
ATOM 2040 N N . SER A 1 259 ? -11.428 -9.906 9.165 1.00 90.12 259 SER A N 1
ATOM 2041 C CA . SER A 1 259 ? -10.539 -9.350 8.150 1.00 90.12 259 SER A CA 1
ATOM 2042 C C . SER A 1 259 ? -10.773 -10.048 6.816 1.00 90.12 259 SER A C 1
ATOM 2044 O O . SER A 1 259 ? -11.401 -11.111 6.758 1.00 90.12 259 SER A O 1
ATOM 2046 N N . GLY A 1 260 ? -10.316 -9.425 5.739 1.00 87.69 260 GLY A N 1
ATOM 2047 C CA . GLY A 1 260 ? -10.445 -9.965 4.396 1.00 87.69 260 GLY A CA 1
ATOM 2048 C C . GLY A 1 260 ? -9.679 -9.141 3.372 1.00 87.69 260 GLY A C 1
ATOM 2049 O O . GLY A 1 260 ? -9.132 -8.085 3.683 1.00 87.69 260 GLY A O 1
ATOM 2050 N N . HIS A 1 261 ? -9.650 -9.656 2.154 1.00 84.19 261 HIS A N 1
ATOM 2051 C CA . HIS A 1 261 ? -9.132 -9.006 0.956 1.00 84.19 261 HIS A CA 1
ATOM 2052 C C . HIS A 1 261 ? -10.076 -9.319 -0.208 1.00 84.19 261 HIS A C 1
ATOM 2054 O O . HIS A 1 261 ? -10.856 -10.274 -0.120 1.00 84.19 261 HIS A O 1
ATOM 2060 N N . GLY A 1 262 ? -10.016 -8.517 -1.265 1.00 69.62 262 GLY A N 1
ATOM 2061 C CA . GLY A 1 262 ? -10.959 -8.575 -2.377 1.00 69.62 262 GLY A CA 1
ATOM 2062 C C . GLY A 1 262 ? -12.014 -7.472 -2.304 1.00 69.62 262 GLY A C 1
ATOM 2063 O O . GLY A 1 262 ? -12.214 -6.877 -1.248 1.00 69.62 262 GLY A O 1
ATOM 2064 N N . VAL A 1 263 ? -12.647 -7.223 -3.454 1.00 50.38 263 VAL A N 1
ATOM 2065 C CA . VAL A 1 263 ? -13.645 -6.186 -3.777 1.00 50.38 263 VAL A CA 1
ATOM 2066 C C . VAL A 1 263 ? -13.866 -5.162 -2.660 1.00 50.38 263 VAL A C 1
ATOM 2068 O O . VAL A 1 263 ? -14.687 -5.350 -1.755 1.00 50.38 263 VAL A O 1
ATOM 2071 N N . GLY A 1 264 ? -13.119 -4.057 -2.751 1.00 41.53 264 GLY A N 1
ATOM 2072 C CA . GLY A 1 264 ? -13.572 -2.784 -2.198 1.00 41.53 264 GLY A CA 1
ATOM 2073 C C . GLY A 1 264 ? -14.924 -2.404 -2.826 1.00 41.53 264 GLY A C 1
ATOM 2074 O O . GLY A 1 264 ? -15.257 -2.932 -3.886 1.00 41.53 264 GLY A O 1
ATOM 2075 N N . PRO A 1 265 ? -15.734 -1.582 -2.139 1.00 34.00 265 PRO A N 1
ATOM 2076 C CA . PRO A 1 265 ? -17.114 -1.289 -2.533 1.00 34.00 265 PRO A CA 1
ATOM 2077 C C . PRO A 1 265 ? -17.272 -0.792 -3.974 1.00 34.00 265 PRO A C 1
ATOM 2079 O O . PRO A 1 265 ? -16.375 -0.062 -4.450 1.00 34.00 265 PRO A O 1
#

Secondary structure (DSSP, 8-state):
--HHHHHHHHHTT-----EEE--B--B--SSS-EEEEE--TT--TTSSS-EEEEEEEEE-TTS-EEEEEEEEEEEEETTTTEEEEE-EEEEEEEEPPPS-TT-SS--GGGGTT---EEEEEBS--EE---S-EES-TTTT----HHHHHHHHHHHHHTT--HHHHHHHHH-GGG-SSS-EEEE-TTEE--B-TTSTT-EEEPPEETTEEPPEEEEEEEEESTT--S--S-SSS-EEEEEEEEEGGG-TTS-PEEEEEEEEES---

pLDDT: mean 79.36, std 13.25, range [34.0, 94.56]

Radius of gyration: 20.72 Å; chains: 1; bounding box: 59×44×62 Å

Foldseek 3Di:
DDPVLQVVCVVVVHDDFDWDFFKDWDAAQFPWKWKKKFFQVPDDLVPPWDKTFIWTWDADPVRDIDTHGLVFIWIRDNVVLFTWTQWKKKWKWFFCQDPDPPDSDDDPVVCVPGDTDTPWIAQPRTDLKAQDDFDDPPVPDFDDSPPCLLCVLVVVVVPDDPVLSVQSSVRQRNRNGMRMGIGGHRGMDMDGRNDPRRTIRADDDPNAGDWGKMKMKMFTRPVVSGDGPDNFFRIKIWIWTFDQVVDPVRRTDIGTPDIDTTGDD